Protein AF-A0A9D5C9S8-F1 (afdb_monomer)

Secondary structure (DSSP, 8-state):
---------TT-S---TTS---SSS-----SHHHHHHHHHHHHHHHHHH-TT--HHHHHHHHHHT-BSB-TTSSBPB-TTSSBPPHHHHTT-B--HHHHT--S------HHHHHHHHHHTT--HHHHHHHHHTTTT--EEEE--S--SSSS------TTEEEEEEE--S---EEEEE-TTS-EEEEE-S---TT-----TT---BS----S--STTTT-GGGGTT-EEEEE-TTS-HHHHHHHHHHTT--EEEEE--GGGTT-------SS-EEEE----SS-B-TTS-----SS-TTS-S--EEEE-

Structure (mmCIF, N/CA/C/O backbone):
data_AF-A0A9D5C9S8-F1
#
_entry.id   AF-A0A9D5C9S8-F1
#
loop_
_atom_site.group_PDB
_atom_site.id
_atom_site.type_symbol
_atom_site.label_atom_id
_atom_site.label_alt_id
_atom_site.label_comp_id
_atom_site.label_asym_id
_atom_site.label_entity_id
_atom_site.label_seq_id
_atom_site.pdbx_PDB_ins_code
_atom_site.Cartn_x
_atom_site.Cartn_y
_atom_site.Cartn_z
_atom_site.occupancy
_atom_site.B_iso_or_equiv
_atom_site.auth_seq_id
_atom_site.auth_comp_id
_atom_site.auth_asym_id
_atom_site.auth_atom_id
_atom_site.pdbx_PDB_model_num
ATOM 1 N N . MET A 1 1 ? -20.050 10.340 -0.463 1.00 21.44 1 MET A N 1
ATOM 2 C CA . MET A 1 1 ? -19.753 11.751 -0.783 1.00 21.44 1 MET A CA 1
ATOM 3 C C . MET A 1 1 ? -18.240 11.860 -0.868 1.00 21.44 1 MET A C 1
ATOM 5 O O . MET A 1 1 ? -17.584 11.787 0.160 1.00 21.44 1 MET A O 1
ATOM 9 N N . PHE A 1 2 ? -17.688 11.842 -2.081 1.00 22.91 2 PHE A N 1
ATOM 10 C CA . PHE A 1 2 ? -16.241 11.898 -2.304 1.00 22.91 2 PHE A CA 1
ATOM 11 C C . PHE A 1 2 ? -15.763 13.332 -2.041 1.00 22.91 2 PHE A C 1
ATOM 13 O O . PHE A 1 2 ? -16.299 14.268 -2.631 1.00 22.91 2 PHE A O 1
ATOM 20 N N . LEU A 1 3 ? -14.824 13.510 -1.109 1.00 23.08 3 LEU A N 1
ATOM 21 C CA . LEU A 1 3 ? -14.200 14.807 -0.842 1.00 23.08 3 LEU A CA 1
ATOM 22 C C . LEU A 1 3 ? -13.214 15.157 -1.974 1.00 23.08 3 LEU A C 1
ATOM 24 O O . LEU A 1 3 ? -12.536 14.259 -2.478 1.00 23.08 3 LEU A O 1
ATOM 28 N N . PRO A 1 4 ? -13.112 16.436 -2.376 1.00 22.41 4 PRO A N 1
ATOM 29 C CA . PRO A 1 4 ? -12.318 16.875 -3.513 1.00 22.41 4 PRO A CA 1
ATOM 30 C C . PRO A 1 4 ? -10.865 17.104 -3.080 1.00 22.41 4 PRO A C 1
ATOM 32 O O . PRO A 1 4 ? -10.412 18.235 -2.945 1.00 22.41 4 PRO A O 1
ATOM 35 N N . HIS A 1 5 ? -10.118 16.029 -2.859 1.00 26.16 5 HIS A N 1
ATOM 36 C CA . HIS A 1 5 ? -8.660 16.080 -2.920 1.00 26.16 5 HIS A CA 1
ATOM 37 C C . HIS A 1 5 ? -8.248 15.152 -4.057 1.00 26.16 5 HIS A C 1
ATOM 39 O O . HIS A 1 5 ? -8.433 13.940 -3.977 1.00 26.16 5 HIS A O 1
ATOM 45 N N . GLY A 1 6 ? -7.816 15.752 -5.170 1.00 25.47 6 GLY A N 1
ATOM 46 C CA . GLY A 1 6 ? -7.441 15.026 -6.379 1.00 25.47 6 GLY A CA 1
ATOM 47 C C . GLY A 1 6 ? -6.371 13.974 -6.069 1.00 25.47 6 GLY A C 1
ATOM 48 O O . GLY A 1 6 ? -5.440 14.280 -5.321 1.00 25.47 6 GLY A O 1
ATOM 49 N N . PRO A 1 7 ? -6.466 12.749 -6.611 1.00 31.39 7 PRO A N 1
ATOM 50 C CA . PRO A 1 7 ? -5.395 11.784 -6.458 1.00 31.39 7 PRO A CA 1
ATOM 51 C C . PRO A 1 7 ? -4.196 12.284 -7.267 1.00 31.39 7 PRO A C 1
ATOM 53 O O . PRO A 1 7 ?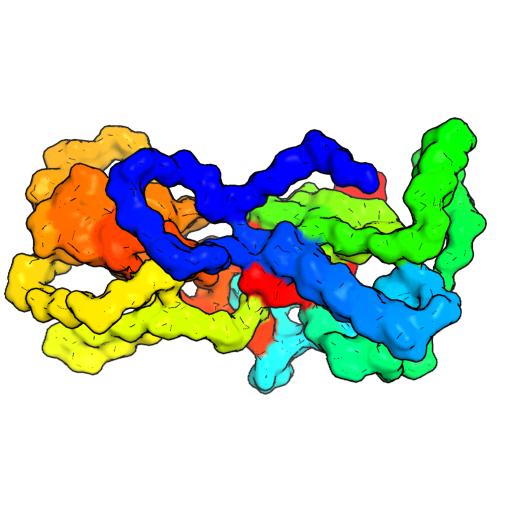 -4.276 12.435 -8.487 1.00 31.39 7 PRO A O 1
ATOM 56 N N . THR A 1 8 ? -3.077 12.548 -6.600 1.00 32.06 8 THR A N 1
ATOM 57 C CA . THR A 1 8 ? -1.774 12.663 -7.255 1.00 32.06 8 THR A CA 1
ATOM 58 C C . THR A 1 8 ? -1.355 11.263 -7.702 1.00 32.06 8 THR A C 1
ATOM 60 O O . THR A 1 8 ? -0.735 10.491 -6.970 1.00 32.06 8 THR A O 1
ATOM 63 N N . TRP A 1 9 ? -1.782 10.893 -8.907 1.00 36.53 9 TRP A N 1
ATOM 64 C CA . TRP A 1 9 ? -1.347 9.671 -9.572 1.00 36.53 9 TRP A CA 1
ATOM 65 C C . TRP A 1 9 ? 0.101 9.840 -10.042 1.00 36.53 9 TRP A C 1
ATOM 67 O O . TRP A 1 9 ? 0.393 10.775 -10.782 1.00 36.53 9 TRP A O 1
ATOM 77 N N . LEU A 1 10 ? 0.985 8.899 -9.699 1.00 37.62 10 LEU A N 1
ATOM 78 C CA . LEU A 1 10 ? 2.375 8.842 -10.190 1.00 37.62 10 LEU A CA 1
ATOM 79 C C . LEU A 1 10 ? 2.491 8.467 -11.689 1.00 37.62 10 LEU A C 1
ATOM 81 O O . LEU A 1 10 ? 3.571 8.149 -12.170 1.00 37.62 10 LEU A O 1
ATOM 85 N N . GLY A 1 11 ? 1.389 8.523 -12.445 1.00 35.00 11 GLY A N 1
ATOM 86 C CA . GLY A 1 11 ? 1.321 8.135 -13.859 1.00 35.00 11 GLY A CA 1
ATOM 87 C C . GLY A 1 11 ? 0.558 9.099 -14.770 1.00 35.00 11 GLY A C 1
ATOM 88 O O . GLY A 1 11 ? 0.326 8.762 -15.925 1.00 35.00 11 GLY A O 1
ATOM 89 N N . LEU A 1 12 ? 0.153 10.280 -14.289 1.00 33.97 12 LEU A N 1
ATOM 90 C CA . LEU A 1 12 ? -0.489 11.302 -15.128 1.00 33.97 12 LEU A CA 1
ATOM 91 C C . LEU A 1 12 ? 0.437 12.507 -15.324 1.00 33.97 12 LEU A C 1
ATOM 93 O O . LEU A 1 12 ? 0.131 13.626 -14.917 1.00 33.97 12 LEU A O 1
ATOM 97 N N . GLY A 1 13 ? 1.573 12.274 -15.984 1.00 35.38 13 GLY A N 1
ATOM 98 C CA . GLY A 1 13 ? 2.163 13.322 -16.814 1.00 35.38 13 GLY A CA 1
ATOM 99 C C . GLY A 1 13 ? 1.180 13.651 -17.943 1.00 35.38 13 GLY A C 1
ATOM 100 O O . GLY A 1 13 ? 0.450 12.773 -18.405 1.00 35.38 13 GLY A O 1
ATOM 101 N N . HIS A 1 14 ? 1.096 14.914 -18.361 1.00 34.22 14 HIS A N 1
ATOM 102 C CA . HIS A 1 14 ? 0.256 15.310 -19.490 1.00 34.22 14 HIS A CA 1
ATOM 103 C C . HIS A 1 14 ? 0.670 14.475 -20.711 1.00 34.22 14 HIS A C 1
ATOM 105 O O . HIS A 1 14 ? 1.793 14.605 -21.187 1.00 34.22 14 HIS A O 1
ATOM 111 N N . VAL A 1 15 ? -0.214 13.594 -21.181 1.00 40.31 15 VAL A N 1
ATOM 112 C CA . VAL A 1 15 ? -0.025 12.794 -22.397 1.00 40.31 15 VAL A CA 1
ATOM 113 C C . VAL A 1 15 ? -0.507 13.665 -23.567 1.00 40.31 15 VAL A C 1
ATOM 115 O O . VAL A 1 15 ? -1.717 13.838 -23.697 1.00 40.31 15 VAL A O 1
ATOM 118 N N . PRO A 1 16 ? 0.363 14.326 -24.358 1.00 40.09 16 PRO A N 1
ATOM 119 C CA . PRO A 1 16 ? -0.065 15.061 -25.548 1.00 40.09 16 PRO A CA 1
ATOM 120 C C . PRO A 1 16 ? -0.826 14.169 -26.537 1.00 40.09 16 PRO A C 1
ATOM 122 O O . PRO A 1 16 ? -0.582 12.973 -26.625 1.00 40.09 16 PRO A O 1
ATOM 125 N N . ASP A 1 17 ? -1.699 14.755 -27.353 1.00 39.12 17 ASP A N 1
ATOM 126 C CA . ASP A 1 17 ? -2.583 14.043 -28.299 1.00 39.12 17 ASP A CA 1
ATOM 127 C C . ASP A 1 17 ? -1.858 13.204 -29.384 1.00 39.12 17 ASP A C 1
ATOM 129 O O . ASP A 1 17 ? -2.492 12.572 -30.224 1.00 39.12 17 ASP A O 1
ATOM 133 N N . ALA A 1 18 ? -0.521 13.187 -29.382 1.00 39.12 18 ALA A N 1
ATOM 134 C CA . ALA A 1 18 ? 0.335 12.447 -30.309 1.00 39.12 18 ALA A CA 1
ATOM 135 C C . ALA A 1 18 ? 0.741 11.040 -29.819 1.00 39.12 18 ALA A C 1
ATOM 137 O O . ALA A 1 18 ? 1.518 10.362 -30.494 1.00 39.12 18 ALA A O 1
ATOM 138 N N . PHE A 1 19 ? 0.270 10.591 -28.652 1.00 48.94 19 PHE A N 1
ATOM 139 C CA . PHE A 1 19 ? 0.552 9.237 -28.172 1.00 48.94 19 PHE A CA 1
ATOM 140 C C . PHE A 1 19 ? -0.298 8.200 -28.926 1.00 48.94 19 PHE A C 1
ATOM 142 O O . PHE A 1 19 ? -1.515 8.371 -29.014 1.00 48.94 19 PHE A O 1
ATOM 149 N N . PRO A 1 20 ? 0.287 7.089 -29.417 1.00 47.94 20 PRO A N 1
ATOM 150 C CA . PRO A 1 20 ? -0.497 5.916 -29.769 1.00 47.94 20 PRO A CA 1
ATOM 151 C C . PRO A 1 20 ? -1.117 5.393 -28.473 1.00 47.94 20 PRO A C 1
ATOM 153 O O . PRO A 1 20 ? -0.450 4.749 -27.663 1.00 47.94 20 PRO A O 1
ATOM 156 N N . ILE A 1 21 ? -2.374 5.754 -28.232 1.00 48.22 21 ILE A N 1
ATOM 157 C CA . ILE A 1 21 ? -3.149 5.225 -27.118 1.00 48.22 21 ILE A CA 1
ATOM 158 C C . ILE A 1 21 ? -3.305 3.734 -27.394 1.00 48.22 21 ILE A C 1
ATOM 160 O O . ILE A 1 21 ? -3.847 3.342 -28.428 1.00 48.22 21 ILE A O 1
ATOM 164 N N . ASP A 1 22 ? -2.810 2.903 -26.484 1.00 49.25 22 ASP A N 1
ATOM 165 C CA . ASP A 1 22 ? -3.157 1.493 -26.477 1.00 49.25 22 ASP A CA 1
ATOM 166 C C . ASP A 1 22 ? -4.689 1.381 -26.423 1.00 49.25 22 ASP A C 1
ATOM 168 O O . ASP A 1 22 ? -5.320 1.783 -25.449 1.00 49.25 22 ASP A O 1
ATOM 172 N N . HIS A 1 23 ? -5.308 0.900 -27.504 1.00 49.84 23 HIS A N 1
ATOM 173 C CA . HIS A 1 23 ? -6.766 0.777 -27.611 1.00 49.84 23 HIS A CA 1
ATOM 174 C C . HIS A 1 23 ? -7.339 -0.333 -26.718 1.00 49.84 23 HIS A C 1
ATOM 176 O O . HIS A 1 23 ? -8.554 -0.548 -26.693 1.00 49.84 23 HIS A O 1
ATOM 182 N N . ARG A 1 24 ? -6.492 -1.052 -25.974 1.00 54.88 24 ARG A N 1
ATOM 183 C CA . ARG A 1 24 ? -6.931 -1.908 -24.875 1.00 54.88 24 ARG A CA 1
ATOM 184 C C . ARG A 1 24 ? -7.474 -0.978 -23.788 1.00 54.88 24 ARG A C 1
ATOM 186 O O . ARG A 1 24 ? -6.740 -0.163 -23.258 1.00 54.88 24 ARG A O 1
ATOM 193 N N . GLY A 1 25 ? -8.766 -1.062 -23.465 1.00 56.06 25 GLY A N 1
ATOM 194 C CA . GLY A 1 25 ? -9.455 -0.190 -22.494 1.00 56.06 25 GLY A CA 1
ATOM 195 C C . GLY A 1 25 ? -8.993 -0.308 -21.027 1.00 56.06 25 GLY A C 1
ATOM 196 O O . GLY A 1 25 ? -9.805 -0.133 -20.123 1.00 56.06 25 GLY A O 1
ATOM 197 N N . PHE A 1 26 ? -7.722 -0.632 -20.785 1.00 61.00 26 PHE A N 1
ATOM 198 C CA . PHE A 1 26 ? -7.077 -0.820 -19.491 1.00 61.00 26 PHE A CA 1
ATOM 199 C C . PHE A 1 26 ? -5.716 -0.113 -19.489 1.00 61.00 26 PHE A C 1
ATOM 201 O O . PHE A 1 26 ? -5.028 -0.081 -20.504 1.00 61.00 26 PHE A O 1
ATOM 208 N N . ASN A 1 27 ? -5.308 0.419 -18.336 1.00 63.19 27 ASN A N 1
ATOM 209 C CA . ASN A 1 27 ? -3.991 1.024 -18.143 1.00 63.19 27 ASN A CA 1
ATOM 210 C C . ASN A 1 27 ? -3.338 0.465 -16.873 1.00 63.19 27 ASN A C 1
ATOM 212 O O . ASN A 1 27 ? -4.035 0.039 -15.951 1.00 63.19 27 ASN A O 1
ATOM 216 N N . VAL A 1 28 ? -2.010 0.487 -16.827 1.00 69.62 28 VAL A N 1
ATOM 217 C CA . VAL A 1 28 ? -1.218 0.072 -15.664 1.00 69.62 28 VAL A CA 1
ATOM 218 C C . VAL A 1 28 ? -0.841 1.320 -14.891 1.00 69.62 28 VAL A C 1
ATOM 220 O O . VAL A 1 28 ? -0.251 2.249 -15.445 1.00 69.62 28 VAL A O 1
ATOM 223 N N . MET A 1 29 ? -1.227 1.360 -13.621 1.00 71.06 29 MET A N 1
ATOM 224 C CA . MET A 1 29 ? -1.011 2.503 -12.748 1.00 71.06 29 MET A CA 1
ATOM 225 C C . MET A 1 29 ? -0.534 2.021 -11.393 1.00 71.06 29 MET A C 1
ATOM 227 O O . MET A 1 29 ? -1.125 1.109 -10.830 1.00 71.06 29 MET A O 1
ATOM 231 N N . SER A 1 30 ? 0.469 2.716 -10.879 1.00 77.38 30 SER A N 1
ATOM 232 C CA . SER A 1 30 ? 1.081 2.463 -9.585 1.00 77.38 30 SER A CA 1
ATOM 233 C C . SER A 1 30 ? 0.712 3.550 -8.584 1.00 77.38 30 SER A C 1
ATOM 235 O O . SER A 1 30 ? 0.538 4.726 -8.941 1.00 77.38 30 SER A O 1
ATOM 237 N N . GLY A 1 31 ? 0.591 3.168 -7.317 1.00 85.56 31 GLY A N 1
ATOM 238 C CA . GLY A 1 31 ? 0.315 4.104 -6.232 1.00 85.56 31 GLY A CA 1
ATOM 239 C C . GLY A 1 31 ? -0.480 3.499 -5.083 1.00 85.56 31 GLY A C 1
ATOM 240 O O . GLY A 1 31 ? -1.262 2.570 -5.255 1.00 85.56 31 GLY A O 1
ATOM 241 N N . THR A 1 32 ? -0.410 4.134 -3.914 1.00 91.19 32 THR A N 1
ATOM 242 C CA . THR A 1 32 ? -1.251 3.763 -2.756 1.00 91.19 32 THR A CA 1
ATOM 243 C C . THR A 1 32 ? -2.756 3.872 -3.053 1.00 91.19 32 THR A C 1
ATOM 245 O O . THR A 1 32 ? -3.578 3.151 -2.480 1.00 91.19 32 THR A O 1
ATOM 248 N N . SER A 1 33 ? -3.134 4.725 -4.010 1.00 90.12 33 SER A N 1
ATOM 249 C CA . SER A 1 33 ? -4.492 4.808 -4.564 1.00 90.12 33 SER A CA 1
ATOM 250 C C . SER A 1 33 ? -4.923 3.552 -5.332 1.00 90.12 33 SER A C 1
ATOM 252 O O . SER A 1 33 ? -6.113 3.254 -5.329 1.00 90.12 33 SER A O 1
ATOM 254 N N . ALA A 1 34 ? -3.999 2.817 -5.965 1.00 89.88 34 ALA A N 1
ATOM 255 C CA . ALA A 1 34 ? -4.261 1.537 -6.637 1.00 89.88 34 ALA A CA 1
ATOM 256 C C . ALA A 1 34 ? -4.342 0.372 -5.631 1.00 89.88 34 ALA A C 1
ATOM 258 O O . ALA A 1 34 ? -5.163 -0.535 -5.786 1.00 89.88 34 ALA A O 1
ATOM 259 N N . SER A 1 35 ? -3.600 0.451 -4.523 1.00 94.00 35 SER A N 1
ATOM 260 C CA . SER A 1 35 ? -3.698 -0.511 -3.416 1.00 94.00 35 SER A CA 1
ATOM 261 C C . SER A 1 35 ? -4.992 -0.372 -2.611 1.00 94.00 35 SER A C 1
ATOM 263 O O . SER A 1 35 ? -5.592 -1.364 -2.202 1.00 94.00 35 SER A O 1
ATOM 265 N N . THR A 1 36 ? -5.488 0.852 -2.417 1.00 95.06 36 THR A N 1
ATOM 266 C CA . THR A 1 36 ? -6.712 1.137 -1.641 1.00 95.06 36 THR A CA 1
ATOM 267 C C . THR A 1 36 ? -7.947 0.313 -2.065 1.00 95.06 36 THR A C 1
ATOM 269 O O . THR A 1 36 ? -8.570 -0.299 -1.189 1.00 95.06 36 THR A O 1
ATOM 272 N N . PRO A 1 37 ? -8.334 0.230 -3.358 1.00 95.25 37 PRO A N 1
ATOM 273 C CA . PRO A 1 37 ? -9.490 -0.561 -3.778 1.00 95.25 37 PRO A CA 1
ATOM 274 C C . PRO A 1 37 ? -9.326 -2.070 -3.552 1.00 95.25 37 PRO A C 1
ATOM 276 O O . PRO A 1 37 ? -10.343 -2.735 -3.347 1.00 95.25 37 PRO A O 1
ATOM 279 N N . HIS A 1 38 ? -8.100 -2.613 -3.505 1.00 94.81 38 HIS A N 1
ATOM 280 C CA . HIS A 1 38 ? -7.885 -4.016 -3.128 1.00 94.81 38 HIS A CA 1
ATOM 281 C C . HIS A 1 38 ? -8.406 -4.282 -1.708 1.00 94.81 38 HIS A C 1
ATOM 283 O O . HIS A 1 38 ? -9.164 -5.229 -1.495 1.00 94.81 38 HIS A O 1
ATOM 289 N N . LEU A 1 39 ? -8.096 -3.402 -0.748 1.00 97.12 39 LEU A N 1
ATOM 290 C CA . LEU A 1 39 ? -8.611 -3.526 0.620 1.00 97.12 39 LEU A CA 1
ATOM 291 C C . LEU A 1 39 ? -10.105 -3.252 0.714 1.00 97.12 39 LEU A C 1
ATOM 293 O O . LEU A 1 39 ? -10.773 -3.893 1.518 1.00 97.12 39 LEU A O 1
ATOM 297 N N . SER A 1 40 ? -10.644 -2.333 -0.089 1.00 96.25 40 SER A N 1
ATOM 298 C CA . SER A 1 40 ? -12.096 -2.126 -0.150 1.00 96.25 40 SER A CA 1
ATOM 299 C C . SER A 1 40 ? -12.822 -3.396 -0.590 1.00 96.25 40 SER A C 1
ATOM 301 O O . SER A 1 40 ? -13.834 -3.759 0.006 1.00 96.25 40 SER A O 1
ATOM 303 N N . GLY A 1 41 ? -12.290 -4.093 -1.599 1.00 96.75 41 GLY A N 1
ATOM 304 C CA . GLY A 1 41 ? -12.825 -5.369 -2.070 1.00 96.75 41 GLY A CA 1
ATOM 305 C C . GLY A 1 41 ? -12.729 -6.465 -1.010 1.00 96.75 41 GLY A C 1
ATOM 306 O O . GLY A 1 41 ? -13.722 -7.130 -0.725 1.00 96.75 41 GLY A O 1
ATOM 307 N N . ILE A 1 42 ? -11.569 -6.607 -0.363 1.00 97.25 42 ILE A N 1
ATOM 308 C CA . ILE A 1 42 ? -11.372 -7.585 0.719 1.00 97.25 42 ILE A CA 1
ATOM 309 C C . ILE A 1 42 ? -12.317 -7.294 1.889 1.00 97.25 42 ILE A C 1
ATOM 311 O O . ILE A 1 42 ? -12.995 -8.199 2.364 1.00 97.25 42 ILE A O 1
ATOM 315 N N . ALA A 1 43 ? -12.432 -6.036 2.316 1.00 97.12 43 ALA A N 1
ATOM 316 C CA . ALA A 1 43 ? -13.342 -5.637 3.384 1.00 97.12 43 ALA A CA 1
ATOM 317 C C . ALA A 1 43 ? -14.810 -5.924 3.037 1.00 97.12 43 ALA A C 1
ATOM 319 O O . ALA A 1 43 ? -15.564 -6.368 3.902 1.00 97.12 43 ALA A O 1
ATOM 320 N N . ALA A 1 44 ? -15.215 -5.718 1.779 1.00 96.75 44 ALA A N 1
ATOM 321 C CA . ALA A 1 44 ? -16.557 -6.064 1.316 1.00 96.75 44 ALA A CA 1
ATOM 322 C C . ALA A 1 44 ? -16.816 -7.578 1.383 1.00 96.75 44 ALA A C 1
ATOM 324 O O . ALA A 1 44 ? -17.880 -7.989 1.843 1.00 96.75 44 ALA A O 1
ATOM 325 N N . LEU A 1 45 ? -15.837 -8.406 1.000 1.00 96.62 45 LEU A N 1
ATOM 326 C CA . LEU A 1 45 ? -15.935 -9.866 1.108 1.00 96.62 45 LEU A CA 1
ATOM 327 C C . LEU A 1 45 ? -15.994 -10.332 2.567 1.00 96.62 45 LEU A C 1
ATOM 329 O O . LEU A 1 45 ? -16.856 -11.135 2.916 1.00 96.62 45 LEU A O 1
ATOM 333 N N . VAL A 1 46 ? -15.142 -9.785 3.439 1.00 96.81 46 VAL A N 1
ATOM 334 C CA . VAL A 1 46 ? -15.195 -10.070 4.883 1.00 96.81 46 VAL A CA 1
ATOM 335 C C . VAL A 1 46 ? -16.563 -9.677 5.445 1.00 96.81 46 VAL A C 1
ATOM 337 O O . VAL A 1 46 ? -17.163 -10.462 6.170 1.00 96.81 46 VAL A O 1
ATOM 340 N N . LYS A 1 47 ? -17.113 -8.516 5.060 1.00 95.75 47 LYS A N 1
ATOM 341 C CA . LYS A 1 47 ? -18.454 -8.079 5.483 1.00 95.75 47 LYS A CA 1
ATOM 342 C C . LYS A 1 47 ? -19.568 -8.991 4.968 1.00 95.75 47 LYS A C 1
ATOM 344 O O . LYS A 1 47 ? -20.576 -9.155 5.647 1.00 95.75 47 LYS A O 1
ATOM 349 N N . GLN A 1 48 ? -19.413 -9.561 3.775 1.00 96.50 48 GLN A N 1
ATOM 350 C CA . GLN A 1 48 ? -20.368 -10.521 3.225 1.00 96.50 48 GLN A CA 1
ATOM 351 C C . GLN A 1 48 ? -20.378 -11.831 4.028 1.00 96.50 48 GLN A C 1
ATOM 353 O O . GLN A 1 48 ? -21.445 -12.409 4.219 1.00 96.50 48 GLN A O 1
ATOM 358 N N . ILE A 1 49 ? -19.211 -12.280 4.500 1.00 96.00 49 ILE A N 1
ATOM 359 C CA . ILE A 1 49 ? -19.065 -13.488 5.331 1.00 96.00 49 ILE A CA 1
ATOM 360 C C . ILE A 1 49 ? -19.503 -13.226 6.778 1.00 96.00 49 ILE A C 1
ATOM 362 O O . ILE A 1 49 ? -20.135 -14.088 7.382 1.00 96.00 49 ILE A O 1
ATOM 366 N N . HIS A 1 50 ? -19.233 -12.025 7.298 1.00 96.00 50 HIS A N 1
ATOM 367 C CA . HIS A 1 50 ? -19.569 -11.585 8.656 1.00 96.00 50 HIS A CA 1
ATOM 368 C C . HIS A 1 50 ? -20.480 -10.339 8.640 1.00 96.00 50 HIS A C 1
ATOM 370 O O . HIS A 1 50 ? -20.019 -9.208 8.855 1.00 96.00 50 HIS A O 1
ATOM 376 N N . PRO A 1 51 ? -21.793 -10.494 8.362 1.00 96.12 51 PRO A N 1
ATOM 377 C CA . PRO A 1 51 ? -22.714 -9.367 8.174 1.00 96.12 51 PRO A CA 1
ATOM 378 C C . PRO A 1 51 ? -22.949 -8.515 9.423 1.00 96.12 51 PRO A C 1
ATOM 380 O O . PRO A 1 51 ? -23.400 -7.373 9.314 1.00 96.12 51 PRO A O 1
ATOM 383 N N . ASP A 1 52 ? -22.638 -9.033 10.602 1.00 94.75 52 ASP A N 1
ATOM 384 C CA . ASP A 1 52 ? -22.781 -8.388 11.907 1.00 94.75 52 ASP A CA 1
ATOM 385 C C . ASP A 1 52 ? -21.529 -7.607 12.334 1.00 94.75 52 ASP A C 1
ATOM 387 O O . ASP A 1 52 ? -21.634 -6.678 13.132 1.00 94.75 52 ASP A O 1
ATOM 391 N N . TRP A 1 53 ? -20.364 -7.892 11.745 1.00 94.94 53 TRP A N 1
ATOM 392 C CA . TRP A 1 53 ? -19.111 -7.247 12.140 1.00 94.94 53 TRP A CA 1
ATOM 393 C C . TRP A 1 53 ? -19.090 -5.742 11.888 1.00 94.94 53 TRP A C 1
ATOM 395 O O . TRP A 1 53 ? -19.493 -5.246 10.829 1.00 94.94 53 TRP A O 1
ATOM 405 N N . SER A 1 54 ? -18.555 -4.999 12.851 1.00 93.81 54 SER A N 1
ATOM 406 C CA . SER A 1 54 ? -18.323 -3.569 12.692 1.00 93.81 54 SER A CA 1
ATOM 407 C C . SER A 1 54 ? -17.202 -3.297 11.663 1.00 93.81 54 SER A C 1
ATOM 409 O O . SER A 1 54 ? -16.373 -4.170 11.377 1.00 93.81 54 SER A O 1
ATOM 411 N N . PRO A 1 55 ? -17.096 -2.066 11.130 1.00 93.88 55 PRO A N 1
ATOM 412 C CA . PRO A 1 55 ? -15.927 -1.658 10.353 1.00 93.88 55 PRO A CA 1
ATOM 413 C C . PRO A 1 55 ? -14.592 -1.830 11.093 1.00 93.88 55 PRO A C 1
ATOM 415 O O . PRO A 1 55 ? -13.583 -2.123 10.453 1.00 93.88 55 PRO A O 1
ATOM 418 N N . ALA A 1 56 ? -14.578 -1.656 12.420 1.00 93.62 56 ALA A N 1
ATOM 419 C CA . ALA A 1 56 ? -13.383 -1.829 13.240 1.00 93.62 56 ALA A CA 1
ATOM 420 C C . ALA A 1 56 ? -13.001 -3.311 13.359 1.00 93.62 56 ALA A C 1
ATOM 422 O O . ALA A 1 56 ? -11.831 -3.639 13.173 1.00 93.62 56 ALA A O 1
ATOM 423 N N . ALA A 1 57 ? -13.975 -4.210 13.535 1.00 96.06 57 ALA A N 1
ATOM 424 C CA . ALA A 1 57 ? -13.747 -5.654 13.511 1.00 96.06 57 ALA A CA 1
ATOM 425 C C . ALA A 1 57 ? -13.178 -6.122 12.157 1.00 96.06 57 ALA A C 1
ATOM 427 O O . ALA A 1 57 ? -12.196 -6.861 12.121 1.00 96.06 57 ALA A O 1
ATOM 428 N N . ILE A 1 58 ? -13.718 -5.620 11.039 1.00 97.25 58 ILE A N 1
ATOM 429 C CA . ILE A 1 58 ? -13.198 -5.917 9.691 1.00 97.25 58 ILE A CA 1
ATOM 430 C C . ILE A 1 58 ? -11.771 -5.390 9.523 1.00 97.25 58 ILE A C 1
ATOM 432 O O . ILE A 1 58 ? -10.893 -6.115 9.059 1.00 97.25 58 ILE A O 1
ATOM 436 N N . LYS A 1 59 ? -11.519 -4.137 9.925 1.00 96.31 59 LYS A N 1
ATOM 437 C CA . LYS A 1 59 ? -10.172 -3.550 9.915 1.00 96.31 59 LYS A CA 1
ATOM 438 C C . LYS A 1 59 ? -9.203 -4.403 10.740 1.00 96.31 59 LYS A C 1
ATOM 440 O O . LYS A 1 59 ? -8.119 -4.718 10.254 1.00 96.31 59 LYS A O 1
ATOM 445 N N . SER A 1 60 ? -9.606 -4.811 11.943 1.00 97.44 60 SER A N 1
ATOM 446 C CA . SER A 1 60 ? -8.812 -5.679 12.811 1.00 97.44 60 SER A CA 1
ATOM 447 C C . SER A 1 60 ? -8.486 -6.997 12.123 1.00 97.44 60 SER A C 1
ATOM 449 O O . SER A 1 60 ? -7.320 -7.367 12.109 1.00 97.44 60 SER A O 1
ATOM 451 N N . ALA A 1 61 ? -9.473 -7.680 11.540 1.00 98.19 61 ALA A N 1
ATOM 452 C CA . ALA A 1 61 ? -9.273 -8.970 10.887 1.00 98.19 61 ALA A CA 1
ATOM 453 C C . ALA A 1 61 ? -8.237 -8.897 9.757 1.00 98.19 61 ALA A C 1
ATOM 455 O O . ALA A 1 61 ? -7.357 -9.749 9.671 1.00 98.19 61 ALA A O 1
ATOM 456 N N . ILE A 1 62 ? -8.296 -7.853 8.924 1.00 98.25 62 ILE A N 1
ATOM 457 C CA . ILE A 1 62 ? -7.330 -7.633 7.835 1.00 98.25 62 ILE A CA 1
ATOM 458 C C . ILE A 1 62 ? -5.920 -7.403 8.405 1.00 98.25 62 ILE A C 1
ATOM 460 O O . ILE A 1 62 ? -4.952 -7.968 7.900 1.00 98.25 62 ILE A O 1
ATOM 464 N N . MET A 1 63 ? -5.790 -6.592 9.458 1.00 98.06 63 MET A N 1
ATOM 465 C CA . MET A 1 63 ? -4.490 -6.258 10.050 1.00 98.06 63 MET A CA 1
ATOM 466 C C . MET A 1 63 ? -3.858 -7.444 10.787 1.00 98.06 63 MET A C 1
ATOM 468 O O . MET A 1 63 ? -2.703 -7.778 10.530 1.00 98.06 63 MET A O 1
ATOM 472 N N . THR A 1 64 ? -4.592 -8.108 11.681 1.00 97.50 64 THR A N 1
ATOM 473 C CA . THR A 1 64 ? -4.047 -9.163 12.557 1.00 97.50 64 THR A CA 1
ATOM 474 C C . THR A 1 64 ? -3.705 -10.454 11.819 1.00 97.50 64 THR A C 1
ATOM 476 O O . THR A 1 64 ? -2.976 -11.285 12.353 1.00 97.50 64 THR A O 1
ATOM 479 N N . THR A 1 65 ? -4.200 -10.620 10.593 1.00 97.81 65 THR A N 1
ATOM 480 C CA . THR A 1 65 ? -3.945 -11.801 9.754 1.00 97.81 65 THR A CA 1
ATOM 481 C C . THR A 1 65 ? -2.948 -11.557 8.625 1.00 97.81 65 THR A C 1
ATOM 483 O O . THR A 1 65 ? -2.648 -12.476 7.857 1.00 97.81 65 THR A O 1
ATOM 486 N N . SER A 1 66 ? -2.430 -10.331 8.525 1.00 97.06 66 SER A N 1
ATOM 487 C CA . SER A 1 66 ? -1.421 -9.944 7.541 1.00 97.06 66 SER A CA 1
ATOM 488 C C . SER A 1 66 ? -0.101 -10.708 7.714 1.00 97.06 66 SER A C 1
ATOM 490 O O . SER A 1 66 ? 0.144 -11.386 8.715 1.00 97.06 66 SER A O 1
ATOM 492 N N . MET A 1 67 ? 0.745 -10.643 6.688 1.00 95.62 67 MET A N 1
ATOM 493 C CA . MET A 1 67 ? 2.033 -11.331 6.629 1.00 95.62 67 MET A CA 1
ATOM 494 C C . MET A 1 67 ? 3.171 -10.319 6.563 1.00 95.62 67 MET A C 1
ATOM 496 O O . MET A 1 67 ? 3.108 -9.351 5.814 1.00 95.62 67 MET A O 1
ATOM 500 N N . ILE A 1 68 ? 4.239 -10.571 7.314 1.00 96.12 68 ILE A N 1
ATOM 501 C CA . ILE A 1 68 ? 5.459 -9.744 7.317 1.00 96.12 68 ILE A CA 1
ATOM 502 C C . ILE A 1 68 ? 6.569 -10.322 6.431 1.00 96.12 68 ILE A C 1
ATOM 504 O O . ILE A 1 68 ? 7.701 -9.841 6.457 1.00 96.12 68 ILE A O 1
ATOM 508 N N . THR A 1 69 ? 6.253 -11.380 5.685 1.00 95.00 69 THR A N 1
ATOM 509 C CA . THR A 1 69 ? 7.184 -12.084 4.809 1.00 95.00 69 THR A CA 1
ATOM 510 C C . THR A 1 69 ? 6.739 -12.027 3.356 1.00 95.00 69 THR A C 1
ATOM 512 O O . THR A 1 69 ? 5.541 -11.948 3.071 1.00 95.00 69 THR A O 1
ATOM 515 N N . ASP A 1 70 ? 7.711 -12.097 2.457 1.00 91.31 70 ASP A N 1
ATOM 516 C CA . ASP A 1 70 ? 7.518 -12.247 1.026 1.00 91.31 70 ASP A CA 1
ATOM 517 C C . ASP A 1 70 ? 7.060 -13.675 0.653 1.00 91.31 70 ASP A C 1
ATOM 519 O O . ASP A 1 70 ? 6.851 -14.539 1.516 1.00 91.31 70 ASP A O 1
ATOM 523 N N . HIS A 1 71 ? 6.896 -13.934 -0.647 1.00 87.44 71 HIS A N 1
ATOM 524 C CA . HIS A 1 71 ? 6.519 -15.253 -1.166 1.00 87.44 71 HIS A CA 1
ATOM 525 C C . HIS A 1 71 ? 7.547 -16.376 -0.908 1.00 87.44 71 HIS A C 1
ATOM 527 O O . HIS A 1 71 ? 7.171 -17.548 -0.902 1.00 87.44 71 HIS A O 1
ATOM 533 N N . ASP A 1 72 ? 8.810 -16.028 -0.649 1.00 89.06 72 ASP A N 1
ATOM 534 C CA . ASP A 1 72 ? 9.903 -16.952 -0.332 1.00 89.06 72 ASP A CA 1
ATOM 535 C C . ASP A 1 72 ? 10.004 -17.215 1.185 1.00 89.06 72 ASP A C 1
ATOM 537 O O . ASP A 1 72 ? 10.854 -17.988 1.637 1.00 89.06 72 ASP A O 1
ATOM 541 N N . GLY A 1 73 ? 9.163 -16.563 1.995 1.00 91.31 73 GLY A N 1
ATOM 542 C CA . GLY A 1 73 ? 9.211 -16.623 3.455 1.00 91.31 73 GLY A CA 1
ATOM 543 C C . GLY A 1 73 ? 10.306 -15.754 4.084 1.00 91.31 73 GLY A C 1
ATOM 544 O O . GLY A 1 73 ? 10.570 -15.887 5.282 1.00 91.31 73 GLY A O 1
ATOM 545 N N . LYS A 1 74 ? 10.947 -14.866 3.318 1.00 93.19 74 LYS A N 1
ATOM 546 C CA . LYS A 1 74 ? 11.914 -13.878 3.824 1.00 93.19 74 LYS A CA 1
ATOM 547 C C . LYS A 1 74 ? 11.172 -12.626 4.297 1.00 93.19 74 LYS A C 1
ATOM 549 O O . LYS A 1 74 ? 10.026 -12.432 3.917 1.00 93.19 74 LYS A O 1
ATOM 554 N N . PRO A 1 75 ? 11.771 -11.760 5.129 1.00 95.31 75 PRO A N 1
ATOM 555 C CA . PRO A 1 75 ? 11.137 -10.498 5.509 1.00 95.31 75 PRO A CA 1
ATOM 556 C C . PRO A 1 75 ? 10.779 -9.645 4.285 1.00 95.31 75 PRO A C 1
ATOM 558 O O . PRO A 1 75 ? 11.561 -9.583 3.342 1.00 95.31 75 PRO A O 1
ATOM 561 N N . ILE A 1 76 ? 9.637 -8.954 4.326 1.00 95.31 76 ILE A N 1
ATOM 562 C CA . ILE A 1 76 ? 9.304 -7.927 3.327 1.00 95.31 76 ILE A CA 1
ATOM 563 C C . ILE A 1 76 ? 10.388 -6.852 3.370 1.00 95.31 76 ILE A C 1
ATOM 565 O O . ILE A 1 76 ? 10.669 -6.306 4.438 1.00 95.31 76 ILE A O 1
ATOM 569 N N . MET A 1 77 ? 10.988 -6.552 2.222 1.00 93.19 77 MET A N 1
ATOM 570 C CA . MET A 1 77 ? 12.102 -5.607 2.122 1.00 93.19 77 MET A CA 1
ATOM 571 C C . MET A 1 77 ? 11.636 -4.203 1.723 1.00 93.19 77 MET A C 1
ATOM 573 O O . MET A 1 77 ? 10.585 -4.035 1.102 1.00 93.19 77 MET A O 1
ATOM 577 N N . ASP A 1 78 ? 12.432 -3.200 2.081 1.00 90.62 78 ASP A N 1
ATOM 578 C CA . ASP A 1 78 ? 12.354 -1.830 1.584 1.00 90.62 78 ASP A CA 1
ATOM 579 C C . ASP A 1 78 ? 13.238 -1.625 0.338 1.00 90.62 78 ASP A C 1
ATOM 581 O O . ASP A 1 78 ? 13.890 -2.544 -0.171 1.00 90.62 78 ASP A O 1
ATOM 585 N N . GLU A 1 79 ? 13.249 -0.404 -0.187 1.00 85.62 79 GLU A N 1
ATOM 586 C CA . GLU A 1 79 ? 14.020 -0.016 -1.365 1.00 85.62 79 GLU A CA 1
ATOM 587 C C . GLU A 1 79 ? 15.541 -0.083 -1.159 1.00 85.62 79 GLU A C 1
ATOM 589 O O . GLU A 1 79 ? 16.273 -0.198 -2.140 1.00 85.62 79 GLU A O 1
ATOM 594 N N . GLN A 1 80 ? 16.023 -0.046 0.090 1.00 86.75 80 GLN A N 1
ATOM 595 C CA . GLN A 1 80 ? 17.440 -0.197 0.436 1.00 86.75 80 GLN A CA 1
ATOM 596 C C . GLN A 1 80 ? 17.825 -1.640 0.790 1.00 86.75 80 GLN A C 1
ATOM 598 O O . GLN A 1 80 ? 18.943 -1.872 1.252 1.00 86.75 80 GLN A O 1
ATOM 603 N N . LEU A 1 81 ? 16.948 -2.617 0.531 1.00 86.38 81 LEU A N 1
ATOM 604 C CA . LEU A 1 81 ? 17.165 -4.037 0.833 1.00 86.38 81 LEU A CA 1
ATOM 605 C C . LEU A 1 81 ? 17.231 -4.339 2.340 1.00 86.38 81 LEU A C 1
ATOM 607 O O . LEU A 1 81 ? 17.800 -5.358 2.746 1.00 86.38 81 LEU A O 1
ATOM 611 N N . HIS A 1 82 ? 16.661 -3.474 3.177 1.00 91.31 82 HIS A N 1
ATOM 612 C CA . HIS A 1 82 ? 16.484 -3.744 4.598 1.00 91.31 82 HIS A CA 1
ATOM 613 C C . HIS A 1 82 ? 15.068 -4.263 4.868 1.00 91.31 82 HIS A C 1
ATOM 615 O O . HIS A 1 82 ? 14.143 -3.942 4.126 1.00 91.31 82 HIS A O 1
ATOM 621 N N . PRO A 1 83 ? 14.848 -5.032 5.948 1.00 94.81 83 PRO A N 1
ATOM 622 C CA . PRO A 1 83 ? 13.499 -5.392 6.364 1.00 94.81 83 PRO A CA 1
ATOM 623 C C . PRO A 1 83 ? 12.632 -4.146 6.594 1.00 94.81 83 PRO A C 1
ATOM 625 O O . PRO A 1 83 ? 12.970 -3.285 7.414 1.00 94.81 83 PRO A O 1
ATOM 628 N N . ALA A 1 84 ? 11.500 -4.072 5.896 1.00 95.19 84 ALA A N 1
ATOM 629 C CA . ALA A 1 84 ? 10.551 -2.980 6.014 1.00 95.19 84 ALA A CA 1
ATOM 630 C C . ALA A 1 84 ? 10.006 -2.914 7.446 1.00 95.19 84 ALA A C 1
ATOM 632 O O . ALA A 1 84 ? 9.594 -3.914 8.037 1.00 95.19 84 ALA A O 1
ATOM 633 N N . ASN A 1 85 ? 10.003 -1.717 8.027 1.00 95.44 85 ASN A N 1
ATOM 634 C CA . ASN A 1 85 ? 9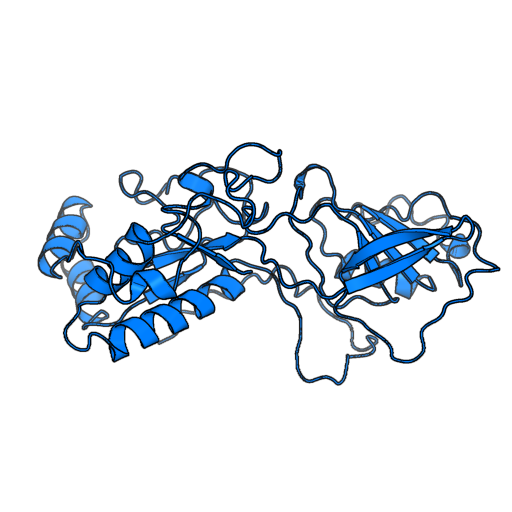.518 -1.516 9.388 1.00 95.44 85 ASN A CA 1
ATOM 635 C C . ASN A 1 85 ? 8.007 -1.217 9.422 1.00 95.44 85 ASN A C 1
ATOM 637 O O . ASN A 1 85 ? 7.358 -0.973 8.402 1.00 95.44 85 ASN A O 1
ATOM 641 N N . SER A 1 86 ? 7.430 -1.175 10.624 1.00 96.25 86 SER A N 1
ATOM 642 C CA . SER A 1 86 ? 5.994 -0.932 10.811 1.00 96.25 86 SER A CA 1
ATOM 643 C C . SER A 1 86 ? 5.516 0.443 10.321 1.00 96.25 86 SER A C 1
ATOM 645 O O . SER A 1 86 ? 4.338 0.597 10.018 1.00 96.25 86 SER A O 1
ATOM 647 N N . PHE A 1 87 ? 6.399 1.440 10.185 1.00 97.00 87 PHE A N 1
ATOM 648 C CA . PHE A 1 87 ? 6.049 2.737 9.590 1.00 97.00 87 PHE A CA 1
ATOM 649 C C . PHE A 1 87 ? 6.010 2.710 8.055 1.00 97.00 87 PHE A C 1
ATOM 651 O O . PHE A 1 87 ? 5.588 3.695 7.453 1.00 97.00 87 PHE A O 1
ATOM 658 N N . MET A 1 88 ? 6.421 1.608 7.423 1.00 96.19 88 MET A N 1
ATOM 659 C CA . MET A 1 88 ? 6.321 1.386 5.977 1.00 96.19 88 MET A CA 1
ATOM 660 C C . MET A 1 88 ? 5.145 0.472 5.624 1.00 96.19 88 MET A C 1
ATOM 662 O O . MET A 1 88 ? 4.384 0.784 4.714 1.00 96.19 88 MET A O 1
ATOM 666 N N . MET A 1 89 ? 4.979 -0.638 6.353 1.00 96.31 89 MET A N 1
ATOM 667 C CA . MET A 1 89 ? 4.012 -1.693 6.003 1.00 96.31 89 MET A CA 1
ATOM 668 C C . MET A 1 89 ? 2.862 -1.873 7.003 1.00 96.31 89 MET A C 1
ATOM 670 O O . MET A 1 89 ? 1.974 -2.696 6.780 1.00 96.31 89 MET A O 1
ATOM 674 N N . GLY A 1 90 ? 2.856 -1.122 8.108 1.00 97.31 90 GLY A N 1
ATOM 675 C CA . GLY A 1 90 ? 1.880 -1.308 9.177 1.00 97.31 90 GLY A CA 1
ATOM 676 C C . GLY A 1 90 ? 1.978 -2.707 9.777 1.00 97.31 90 GLY A C 1
ATOM 677 O O . GLY A 1 90 ? 3.052 -3.124 10.214 1.00 97.31 90 GLY A O 1
ATOM 678 N N . ALA A 1 91 ? 0.859 -3.431 9.781 1.00 97.69 91 ALA A N 1
ATOM 679 C CA . ALA A 1 91 ? 0.805 -4.816 10.239 1.00 97.69 91 ALA A CA 1
ATOM 680 C C . ALA A 1 91 ? 1.527 -5.804 9.296 1.00 97.69 91 ALA A C 1
ATOM 682 O O . ALA A 1 91 ? 1.960 -6.862 9.746 1.00 97.69 91 ALA A O 1
ATOM 683 N N . GLY A 1 92 ? 1.700 -5.446 8.019 1.00 97.44 92 GLY A N 1
ATOM 684 C CA . GLY A 1 92 ? 2.274 -6.306 6.984 1.00 97.44 92 GLY A CA 1
ATOM 685 C C . GLY A 1 92 ? 1.429 -6.317 5.713 1.00 97.44 92 GLY A C 1
ATOM 686 O O . GLY A 1 92 ? 0.461 -5.565 5.579 1.00 97.44 92 GLY A O 1
ATOM 687 N N . HIS A 1 93 ? 1.788 -7.184 4.769 1.00 96.94 93 HIS A N 1
ATOM 688 C CA . HIS A 1 93 ? 1.034 -7.393 3.541 1.00 96.94 93 HIS A CA 1
ATOM 689 C C . HIS A 1 93 ? -0.265 -8.153 3.803 1.00 96.94 93 HIS A C 1
ATOM 691 O O . HIS A 1 93 ? -0.282 -9.184 4.479 1.00 96.94 93 HIS A O 1
ATOM 697 N N . VAL A 1 94 ? -1.366 -7.659 3.243 1.00 96.88 94 VAL A N 1
ATOM 698 C CA . VAL A 1 94 ? -2.692 -8.259 3.403 1.00 96.88 94 VAL A CA 1
ATOM 699 C C . VAL A 1 94 ? -2.715 -9.745 3.013 1.00 96.88 94 VAL A C 1
ATOM 701 O O . VAL A 1 94 ? -2.128 -10.146 2.005 1.00 96.88 94 VAL A O 1
ATOM 704 N N . ASN A 1 95 ? -3.436 -10.550 3.801 1.00 95.88 95 ASN A N 1
ATOM 705 C CA . ASN A 1 95 ? -3.752 -11.950 3.515 1.00 95.88 95 ASN A CA 1
ATOM 706 C C . ASN A 1 95 ? -5.282 -12.141 3.498 1.00 95.88 95 ASN A C 1
ATOM 708 O O . ASN A 1 95 ? -5.890 -12.331 4.554 1.00 95.88 95 ASN A O 1
ATOM 712 N N . PRO A 1 96 ? -5.922 -12.092 2.316 1.00 93.81 96 PRO A N 1
ATOM 713 C CA . PRO A 1 96 ? -7.378 -12.172 2.213 1.00 93.81 96 PRO A CA 1
ATOM 714 C C . PRO A 1 96 ? -7.952 -13.465 2.800 1.00 93.81 96 PRO A C 1
ATOM 716 O O . PRO A 1 96 ? -8.937 -13.424 3.530 1.00 93.81 96 PRO A O 1
ATOM 719 N N . SER A 1 97 ? -7.312 -14.604 2.522 1.00 94.38 97 SER A N 1
ATOM 720 C CA . SER A 1 97 ? -7.806 -15.920 2.935 1.00 94.38 97 SER A CA 1
ATOM 721 C C . SER A 1 97 ? -7.842 -16.080 4.452 1.00 94.38 97 SER A C 1
ATOM 723 O O . SER A 1 97 ? -8.774 -16.684 4.975 1.00 94.38 97 SER A O 1
ATOM 725 N N . LYS A 1 98 ? -6.850 -15.532 5.167 1.00 96.12 98 LYS A N 1
ATOM 726 C CA . LYS A 1 98 ? -6.833 -15.559 6.635 1.00 96.12 98 LYS A CA 1
ATOM 727 C C . LYS A 1 98 ? -7.766 -14.520 7.257 1.00 96.12 98 LYS A C 1
ATOM 729 O O . LYS A 1 98 ? -8.328 -14.785 8.312 1.00 96.12 98 LYS A O 1
ATOM 734 N N . ALA A 1 99 ? -7.987 -13.380 6.601 1.00 96.75 99 ALA A N 1
ATOM 735 C CA . ALA A 1 99 ? -8.879 -12.335 7.108 1.00 96.75 99 ALA A CA 1
ATOM 736 C C . ALA A 1 99 ? -10.349 -12.786 7.231 1.00 96.75 99 ALA A C 1
ATOM 738 O O . ALA A 1 99 ? -11.118 -12.159 7.958 1.00 96.75 99 ALA A O 1
ATOM 739 N N . PHE A 1 100 ? -10.745 -13.863 6.543 1.00 93.50 100 PHE A N 1
ATOM 740 C CA . PHE A 1 100 ? -12.084 -14.444 6.659 1.00 93.50 100 PHE A CA 1
ATOM 741 C C . PHE A 1 100 ? -12.324 -15.177 7.980 1.00 93.50 100 PHE A C 1
ATOM 743 O O . PHE A 1 100 ? -13.469 -15.252 8.409 1.00 93.50 100 PHE A O 1
ATOM 750 N N . ASP A 1 101 ? -11.283 -15.698 8.629 1.00 95.50 101 ASP A N 1
ATOM 751 C CA . ASP A 1 101 ? -11.386 -16.341 9.942 1.00 95.50 101 ASP A CA 1
ATOM 752 C C . ASP A 1 101 ? -10.142 -16.014 10.788 1.00 95.50 101 ASP A C 1
ATOM 754 O O . ASP A 1 101 ? -9.199 -16.804 10.880 1.00 95.50 101 ASP A O 1
ATOM 758 N N . PRO A 1 102 ? -10.094 -14.805 11.376 1.00 96.31 102 PRO A N 1
ATOM 759 C CA . PRO A 1 102 ? -8.942 -14.322 12.129 1.00 96.31 102 PRO A CA 1
ATOM 760 C C . PRO A 1 102 ? -8.837 -14.948 13.530 1.00 96.31 102 PRO A C 1
ATOM 762 O O . PRO A 1 102 ? -7.869 -14.679 14.243 1.00 96.31 102 PRO A O 1
ATOM 765 N N . GLY A 1 103 ? -9.841 -15.720 13.968 1.00 96.69 103 GLY A N 1
ATOM 766 C CA . GLY A 1 103 ? -9.997 -16.214 15.339 1.00 96.69 103 GLY A CA 1
ATOM 767 C C . GLY A 1 103 ? -10.378 -15.125 16.351 1.00 96.69 103 GLY A C 1
ATOM 768 O O . GLY A 1 103 ? -11.385 -15.253 17.043 1.00 96.69 103 GLY A O 1
ATOM 769 N N . LEU A 1 104 ? -9.603 -14.037 16.427 1.00 95.88 104 LEU A N 1
ATOM 770 C CA . LEU A 1 104 ? -9.854 -12.888 17.302 1.00 95.88 104 LEU A CA 1
ATOM 771 C C . LEU A 1 104 ? -9.893 -11.585 16.496 1.00 95.88 104 LEU A C 1
ATOM 773 O O . LEU A 1 104 ? -9.011 -11.313 15.680 1.00 95.88 104 LEU A O 1
ATOM 777 N N . VAL A 1 105 ? -10.883 -10.745 16.797 1.00 96.50 105 VAL A N 1
ATOM 778 C CA . VAL A 1 105 ? -10.971 -9.365 16.309 1.00 96.50 105 VAL A CA 1
ATOM 779 C C . VAL A 1 105 ? -10.994 -8.391 17.482 1.00 96.50 105 VAL A C 1
ATOM 781 O O . VAL A 1 105 ? -11.651 -8.630 18.494 1.00 96.50 105 VAL A O 1
ATOM 784 N N . PHE A 1 106 ? -10.275 -7.283 17.336 1.00 93.88 106 PHE A N 1
ATOM 785 C CA . PHE A 1 106 ? -10.307 -6.154 18.256 1.00 93.88 106 PHE A CA 1
ATOM 786 C C . PHE A 1 106 ? -11.348 -5.159 17.751 1.00 93.88 106 PHE A C 1
ATOM 788 O O . PHE A 1 106 ? -11.065 -4.326 16.887 1.00 93.88 106 PHE A O 1
ATOM 795 N N . ASP A 1 107 ? -12.575 -5.300 18.244 1.00 92.44 107 ASP A N 1
ATOM 796 C CA . ASP A 1 107 ? -13.661 -4.383 17.911 1.00 92.44 107 ASP A CA 1
ATOM 797 C C . ASP A 1 107 ? -13.581 -3.095 18.750 1.00 92.44 107 ASP A C 1
ATOM 799 O O . ASP A 1 107 ? -13.018 -3.090 19.845 1.00 92.44 107 ASP A O 1
ATOM 803 N N . VAL A 1 108 ? -14.127 -2.002 18.217 1.00 86.31 108 VAL A N 1
ATOM 804 C CA . VAL A 1 108 ? -14.153 -0.679 18.851 1.00 86.31 108 VAL A CA 1
ATOM 805 C C . VAL A 1 108 ? -15.516 -0.038 18.615 1.00 86.31 108 VAL A C 1
ATOM 807 O O . VAL A 1 108 ? -15.979 0.090 17.476 1.00 86.31 108 VAL A O 1
ATOM 810 N N . ASP A 1 109 ? -16.149 0.419 19.693 1.00 82.69 109 ASP A N 1
ATOM 811 C CA . ASP A 1 109 ? -17.437 1.107 19.641 1.00 82.69 109 ASP A CA 1
ATOM 812 C C . ASP A 1 109 ? -17.247 2.586 19.227 1.00 82.69 109 ASP A C 1
ATOM 814 O O . ASP A 1 109 ? -16.272 3.253 19.579 1.00 82.69 109 ASP A O 1
ATOM 818 N N . HIS A 1 110 ? -18.213 3.156 18.499 1.00 77.69 110 HIS A N 1
ATOM 819 C CA . HIS A 1 110 ? -18.247 4.584 18.160 1.00 77.69 110 HIS A CA 1
ATOM 820 C C . HIS A 1 110 ? -18.027 5.526 19.360 1.00 77.69 110 HIS A C 1
ATOM 822 O O . HIS A 1 110 ? -17.445 6.602 19.189 1.00 77.69 110 HIS A O 1
ATOM 828 N N . LYS A 1 111 ? -18.447 5.136 20.569 1.00 82.38 111 LYS A N 1
ATOM 829 C CA . LYS A 1 111 ? -18.214 5.903 21.806 1.00 82.38 111 LYS A CA 1
ATOM 830 C C . LYS A 1 111 ? -16.732 6.038 22.154 1.00 82.38 111 LYS A C 1
ATOM 832 O O . LYS A 1 111 ? -16.330 7.066 22.694 1.00 82.38 111 LYS A O 1
ATOM 837 N N . GLU A 1 112 ? -15.910 5.052 21.813 1.00 84.62 112 GLU A N 1
ATOM 838 C CA . GLU A 1 112 ? -14.465 5.095 22.051 1.00 84.62 112 GLU A CA 1
ATOM 839 C C . GLU A 1 112 ? -13.775 6.056 21.075 1.00 84.62 112 GLU A C 1
ATOM 841 O O . GLU A 1 112 ? -12.900 6.825 21.477 1.00 84.62 112 GLU A O 1
ATOM 846 N N . TYR A 1 113 ? -14.235 6.129 19.819 1.00 82.31 113 TYR A N 1
ATOM 847 C CA . TYR A 1 113 ? -13.779 7.168 18.887 1.00 82.31 113 TYR A CA 1
ATOM 848 C C . TYR A 1 113 ? -14.174 8.578 19.344 1.00 82.31 113 TYR A C 1
ATOM 850 O O . TYR A 1 113 ? -13.384 9.509 19.181 1.00 82.31 113 TYR A O 1
ATOM 858 N N . ILE A 1 114 ? -15.359 8.745 19.946 1.00 83.38 114 ILE A N 1
ATOM 859 C CA . ILE A 1 114 ? -15.762 10.011 20.580 1.00 83.38 114 ILE A CA 1
ATOM 860 C C . ILE A 1 114 ? -14.795 10.359 21.713 1.00 83.38 114 ILE A C 1
ATOM 862 O O . ILE A 1 114 ? -14.260 11.466 21.728 1.00 83.38 114 ILE A O 1
ATOM 866 N N . ALA A 1 115 ? -14.522 9.416 22.618 1.00 86.25 115 ALA A N 1
ATOM 867 C CA . ALA A 1 115 ? -13.604 9.629 23.735 1.00 86.25 115 ALA A CA 1
ATOM 868 C C . ALA A 1 115 ? -12.199 10.037 23.258 1.00 86.25 115 ALA A C 1
ATOM 870 O O . ALA A 1 115 ? -11.617 10.982 23.795 1.00 86.25 115 ALA A O 1
ATOM 871 N N . LEU A 1 116 ? -11.690 9.394 22.202 1.00 83.88 116 LEU A N 1
ATOM 872 C CA . LEU A 1 116 ? -10.415 9.746 21.582 1.00 83.88 116 LEU A CA 1
ATOM 873 C C . LEU A 1 116 ? -10.423 11.175 21.016 1.00 83.88 116 LEU A C 1
ATOM 875 O O . LEU A 1 116 ? -9.506 11.950 21.288 1.00 83.88 116 LEU A O 1
ATOM 879 N N . LEU A 1 117 ? -11.462 11.553 20.263 1.00 85.00 117 LEU A N 1
ATOM 880 C CA . LEU A 1 117 ? -11.584 12.901 19.697 1.00 85.00 117 LEU A CA 1
ATOM 881 C C . LEU A 1 117 ? -11.697 13.979 20.784 1.00 85.00 117 LEU A C 1
ATOM 883 O O . LEU A 1 117 ? -11.047 15.022 20.687 1.00 85.00 117 LEU A O 1
ATOM 887 N N . CYS A 1 118 ? -12.457 13.713 21.848 1.00 86.50 118 CYS A N 1
ATOM 888 C CA . CYS A 1 118 ? -12.532 14.585 23.019 1.00 86.50 118 CYS A CA 1
ATOM 889 C C . CYS A 1 118 ? -11.166 14.711 23.720 1.00 86.50 118 CYS A C 1
ATOM 891 O O . CYS A 1 118 ? -10.770 15.812 24.114 1.00 86.50 118 CYS A O 1
ATOM 893 N N . GLY A 1 119 ? -10.409 13.612 23.825 1.00 86.00 119 GLY A N 1
ATOM 894 C CA . GLY A 1 119 ? -9.034 13.602 24.336 1.00 86.00 119 GLY A CA 1
ATOM 895 C C . GLY A 1 119 ? -8.083 14.471 23.506 1.00 86.00 119 GLY A C 1
ATOM 896 O O . GLY A 1 119 ? -7.276 15.210 24.070 1.00 86.00 119 GLY A O 1
ATOM 897 N N . MET A 1 120 ? -8.259 14.477 22.182 1.00 84.12 120 MET A N 1
ATOM 898 C CA . MET A 1 120 ? -7.539 15.338 21.232 1.00 84.12 120 MET A CA 1
ATOM 899 C C . MET A 1 120 ? -8.066 16.786 21.176 1.00 84.12 120 MET A C 1
ATOM 901 O O . MET A 1 120 ? -7.637 17.559 20.324 1.00 84.12 120 MET A O 1
ATOM 905 N N . LYS A 1 121 ? -8.973 17.180 22.083 1.00 86.94 121 LYS A N 1
ATOM 906 C CA . LYS A 1 121 ? -9.524 18.545 22.208 1.00 86.94 121 LYS A CA 1
ATOM 907 C C . LYS A 1 121 ? -10.334 19.027 20.995 1.00 86.94 121 LYS A C 1
ATOM 909 O O . LYS A 1 121 ? -10.456 20.234 20.778 1.00 86.94 121 LYS A O 1
ATOM 914 N N . TYR A 1 122 ? -10.938 18.108 20.238 1.00 84.56 122 TYR A N 1
ATOM 915 C CA . TYR A 1 122 ? -11.935 18.466 19.224 1.00 84.56 122 TYR A CA 1
ATOM 916 C C . TYR A 1 122 ? -13.198 19.036 19.881 1.00 84.56 122 TYR A C 1
ATOM 918 O O . TYR A 1 122 ? -13.575 18.627 20.979 1.00 84.56 122 TYR A O 1
ATOM 926 N N . LYS A 1 123 ? -13.867 19.979 19.205 1.00 86.44 123 LYS A N 1
ATOM 927 C CA . LYS A 1 123 ? -15.120 20.570 19.697 1.00 86.44 123 LYS A CA 1
ATOM 928 C C . LYS A 1 123 ? -16.286 19.622 19.427 1.00 86.44 123 LYS A C 1
ATOM 930 O O . LYS A 1 123 ? -16.329 18.990 18.375 1.00 86.44 123 LYS A O 1
ATOM 935 N N . ASP A 1 124 ? -17.285 19.614 20.305 1.00 84.62 124 ASP A N 1
ATOM 936 C CA . ASP A 1 124 ? -18.453 18.720 20.218 1.00 84.62 124 ASP A CA 1
ATOM 937 C C . ASP A 1 124 ? -19.162 18.758 18.858 1.00 84.62 124 ASP A C 1
ATOM 939 O O . ASP A 1 124 ? -19.602 17.727 18.347 1.00 84.62 124 ASP A O 1
ATOM 943 N N . LYS A 1 125 ? -19.231 19.942 18.234 1.00 82.69 125 LYS A N 1
ATOM 944 C CA . LYS A 1 125 ? -19.796 20.117 16.888 1.00 82.69 125 LYS A CA 1
ATOM 945 C C . LYS A 1 125 ? -19.026 19.337 15.813 1.00 82.69 125 LYS A C 1
ATOM 947 O O . LYS A 1 125 ? -19.642 18.760 14.922 1.00 82.69 125 LYS A O 1
ATOM 952 N N . ASP A 1 126 ? -17.700 19.292 15.922 1.00 80.88 126 ASP A N 1
ATOM 953 C CA . ASP A 1 126 ? -16.813 18.648 14.956 1.00 80.88 126 ASP A CA 1
ATOM 954 C C . ASP A 1 126 ? -16.852 17.128 15.173 1.00 80.88 126 ASP A C 1
ATOM 956 O O . ASP A 1 126 ? -16.980 16.361 14.221 1.00 80.88 126 ASP A O 1
ATOM 960 N N . VAL A 1 127 ? -16.871 16.691 16.438 1.00 81.50 127 VAL A N 1
ATOM 961 C CA . VAL A 1 127 ? -17.050 15.279 16.813 1.00 81.50 127 VAL A CA 1
ATOM 962 C C . VAL A 1 127 ? -18.393 14.739 16.321 1.00 81.50 127 VAL A C 1
ATOM 964 O O . VAL A 1 127 ? 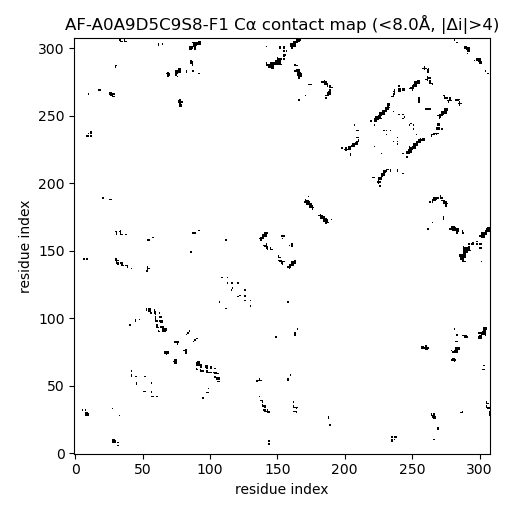-18.439 13.689 15.680 1.00 81.50 127 VAL A O 1
ATOM 967 N N . SER A 1 128 ? -19.483 15.474 16.558 1.00 73.81 128 SER A N 1
ATOM 968 C CA . SER A 1 128 ? -20.833 15.069 16.143 1.00 73.81 128 SER A CA 1
ATOM 969 C C . SER A 1 128 ? -20.939 14.917 14.626 1.00 73.81 128 SER A C 1
ATOM 971 O O . SER A 1 128 ? -21.535 13.952 14.148 1.00 73.81 128 SER A O 1
ATOM 973 N N . LEU A 1 129 ? -20.315 15.822 13.863 1.00 64.44 129 LEU A N 1
ATOM 974 C CA . LEU A 1 129 ? -20.274 15.750 12.403 1.00 64.44 129 LEU A CA 1
ATOM 975 C C . LEU A 1 129 ? -19.503 14.513 11.913 1.00 64.44 129 LEU A C 1
ATOM 977 O O . LEU A 1 129 ? -19.981 13.795 11.034 1.00 64.44 129 LEU A O 1
ATOM 981 N N . ILE A 1 130 ? -18.337 14.240 12.505 1.00 74.81 130 ILE A N 1
ATOM 982 C CA . ILE A 1 130 ? -17.484 13.099 12.145 1.00 74.81 130 ILE A CA 1
ATOM 983 C C . ILE A 1 130 ? -18.193 11.771 12.434 1.00 74.81 130 ILE A C 1
ATOM 985 O O . ILE A 1 130 ? -18.183 10.872 11.595 1.00 74.81 130 ILE A O 1
ATOM 989 N N . VAL A 1 131 ? -18.826 11.640 13.601 1.00 73.69 131 VAL A N 1
ATOM 990 C CA . VAL A 1 131 ? -19.515 10.404 14.004 1.00 73.69 131 VAL A CA 1
ATOM 991 C C . VAL A 1 131 ? -20.786 10.188 13.185 1.00 73.69 131 VAL A C 1
ATOM 993 O O . VAL A 1 131 ? -21.017 9.079 12.699 1.00 73.69 131 VAL A O 1
ATOM 996 N N . ALA A 1 132 ? -21.584 11.238 12.958 1.00 60.88 132 ALA A N 1
ATOM 997 C CA . ALA A 1 132 ? -22.803 11.147 12.154 1.00 60.88 132 ALA A CA 1
ATOM 998 C C . ALA A 1 132 ? -22.522 10.700 10.708 1.00 60.88 132 ALA A C 1
ATOM 1000 O O . ALA A 1 132 ? -23.319 9.959 10.130 1.00 60.88 132 ALA A O 1
ATOM 1001 N N . ALA A 1 133 ? -21.374 11.088 10.145 1.00 61.28 133 ALA A N 1
ATOM 1002 C CA . ALA A 1 133 ? -20.953 10.694 8.803 1.00 61.28 133 ALA A CA 1
ATOM 1003 C C . ALA A 1 133 ? -20.551 9.209 8.677 1.00 61.28 133 ALA A C 1
ATOM 1005 O O . ALA A 1 133 ? -20.435 8.706 7.561 1.00 61.28 133 ALA A O 1
ATOM 1006 N N . ARG A 1 134 ? -20.334 8.493 9.791 1.00 68.12 134 ARG A N 1
ATOM 1007 C CA . ARG A 1 134 ? -19.665 7.178 9.803 1.00 68.12 134 ARG A CA 1
ATOM 1008 C C . ARG A 1 134 ? -20.531 5.957 10.070 1.00 68.12 134 ARG A C 1
ATOM 1010 O O . ARG A 1 134 ? -19.965 4.886 10.246 1.00 68.12 134 ARG A O 1
ATOM 1017 N N . LYS A 1 135 ? -21.862 6.077 10.067 1.00 69.12 135 LYS A N 1
ATOM 1018 C CA . LYS A 1 135 ? -22.832 5.000 10.379 1.00 69.12 135 LYS A CA 1
ATOM 1019 C C . LYS A 1 135 ? -22.492 3.619 9.771 1.00 69.12 135 LYS A C 1
ATOM 1021 O O . LYS A 1 135 ? -23.001 3.271 8.713 1.00 69.12 135 LYS A O 1
ATOM 1026 N N . GLY A 1 136 ? -21.661 2.827 10.453 1.00 77.81 136 GLY A N 1
ATOM 1027 C CA . GLY A 1 136 ? -21.247 1.488 10.020 1.00 77.81 136 GLY A CA 1
ATOM 1028 C C . GLY A 1 136 ? -20.495 1.423 8.683 1.00 77.81 136 GLY A C 1
ATOM 1029 O O . GLY A 1 136 ? -20.460 0.356 8.078 1.00 77.81 136 GLY A O 1
ATOM 1030 N N . ILE A 1 137 ? -19.914 2.527 8.198 1.00 86.94 137 ILE A N 1
ATOM 1031 C CA . ILE A 1 137 ? -19.248 2.564 6.885 1.00 86.94 137 ILE A CA 1
ATOM 1032 C C . ILE A 1 137 ? -17.753 2.291 7.051 1.00 86.94 137 ILE A C 1
ATOM 1034 O O . ILE A 1 137 ? -17.047 3.045 7.722 1.00 86.94 137 ILE A O 1
ATOM 1038 N N . PHE A 1 138 ? -17.269 1.237 6.396 1.00 92.00 138 PHE A N 1
ATOM 1039 C CA . PHE A 1 138 ? -15.842 0.957 6.276 1.00 92.00 138 PHE A CA 1
ATOM 1040 C C . PHE A 1 138 ? -15.170 1.945 5.316 1.00 92.00 138 PHE A C 1
ATOM 1042 O O . PHE A 1 138 ? -15.685 2.213 4.231 1.00 92.00 138 PHE A O 1
ATOM 1049 N N . VAL A 1 139 ? -14.014 2.483 5.712 1.00 93.25 139 VAL A N 1
ATOM 1050 C CA . VAL A 1 139 ? -13.254 3.448 4.911 1.00 93.25 139 VAL A CA 1
ATOM 1051 C C . VAL A 1 139 ? -11.811 2.975 4.799 1.00 93.25 139 VAL A C 1
ATOM 1053 O O . VAL A 1 139 ? -11.099 2.920 5.801 1.00 93.25 139 VAL A O 1
ATOM 1056 N N . SER A 1 140 ? -11.365 2.685 3.581 1.00 95.25 140 SER A N 1
ATOM 1057 C CA . SER A 1 140 ? -9.948 2.568 3.250 1.00 95.25 140 SER A CA 1
ATOM 1058 C C . SER A 1 140 ? -9.469 3.880 2.625 1.00 95.25 140 SER A C 1
ATOM 1060 O O . SER A 1 140 ? -10.230 4.584 1.955 1.00 95.25 140 SER A O 1
ATOM 1062 N N . GLY A 1 141 ? -8.216 4.243 2.876 1.00 95.81 141 GLY A N 1
ATOM 1063 C CA . GLY A 1 141 ? -7.607 5.452 2.332 1.00 95.81 141 GLY A CA 1
ATOM 1064 C C . GLY A 1 141 ? -6.142 5.229 1.996 1.00 95.81 141 GLY A C 1
ATOM 1065 O O . GLY A 1 141 ? -5.430 4.548 2.726 1.00 95.81 141 GLY A O 1
ATOM 1066 N N . ALA A 1 142 ? -5.686 5.827 0.902 1.00 97.06 142 ALA A N 1
ATOM 1067 C CA . ALA A 1 142 ? -4.301 5.740 0.461 1.00 97.06 142 ALA A CA 1
ATOM 1068 C C . ALA A 1 142 ? -3.355 6.391 1.485 1.00 97.06 142 ALA A C 1
ATOM 1070 O O . ALA A 1 142 ? -3.641 7.489 1.969 1.00 97.06 142 ALA A O 1
ATOM 1071 N N . ALA A 1 143 ? -2.227 5.749 1.800 1.00 97.31 143 ALA A N 1
ATOM 1072 C CA . ALA A 1 143 ? -1.210 6.322 2.685 1.00 97.31 143 ALA A CA 1
ATOM 1073 C C . ALA A 1 143 ? -0.545 7.575 2.094 1.00 97.31 143 ALA A C 1
ATOM 1075 O O . ALA A 1 143 ? -0.047 8.405 2.853 1.00 97.31 143 ALA A O 1
ATOM 1076 N N . GLY A 1 144 ? -0.568 7.733 0.768 1.00 94.62 144 GLY A N 1
ATOM 1077 C CA . GLY A 1 144 ? 0.116 8.797 0.039 1.00 94.62 144 GLY A CA 1
ATOM 1078 C C . GLY A 1 144 ? 1.320 8.268 -0.740 1.00 94.62 144 GLY A C 1
ATOM 1079 O O . GLY A 1 144 ? 1.795 7.159 -0.505 1.00 94.62 144 GLY A O 1
ATOM 1080 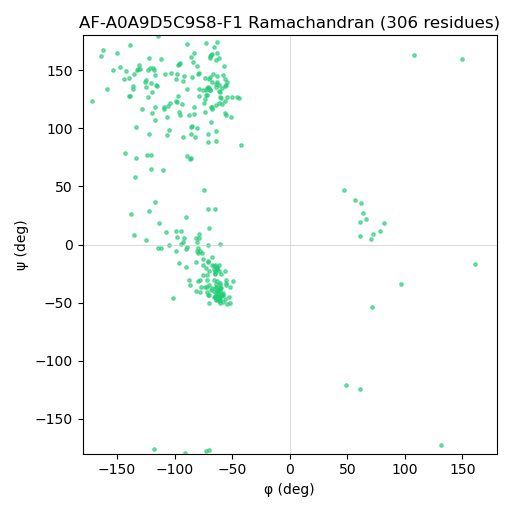N N . ASN A 1 145 ? 1.795 9.069 -1.691 1.00 93.19 145 ASN A N 1
ATOM 1081 C CA . ASN A 1 145 ? 2.898 8.720 -2.590 1.00 93.19 145 ASN A CA 1
ATOM 1082 C C . ASN A 1 145 ? 4.104 9.659 -2.387 1.00 93.19 145 ASN A C 1
ATOM 1084 O O . ASN A 1 145 ? 4.730 10.094 -3.352 1.00 93.19 145 ASN A O 1
ATOM 1088 N N . SER A 1 146 ? 4.357 10.067 -1.140 1.00 92.44 146 SER A N 1
ATOM 1089 C CA . SER A 1 146 ? 5.392 11.047 -0.776 1.00 92.44 146 SER A CA 1
ATOM 1090 C C . SER A 1 146 ? 6.526 10.443 0.058 1.00 92.44 146 SER A C 1
ATOM 1092 O O . SER A 1 146 ? 7.266 11.183 0.702 1.00 92.44 146 SER A O 1
ATOM 1094 N N . GLY A 1 147 ? 6.677 9.114 0.048 1.00 90.69 147 GLY A N 1
ATOM 1095 C CA . GLY A 1 147 ? 7.881 8.439 0.539 1.00 90.69 147 GLY A CA 1
ATOM 1096 C C . GLY A 1 147 ? 9.130 8.817 -0.281 1.00 90.69 147 GLY A C 1
ATOM 1097 O O . GLY A 1 147 ? 9.022 9.538 -1.276 1.00 90.69 147 GLY A O 1
ATOM 1098 N N . PRO A 1 148 ? 10.337 8.378 0.116 1.00 90.88 148 PRO A N 1
ATOM 1099 C CA . PRO A 1 148 ? 10.646 7.423 1.185 1.00 90.88 148 PRO A CA 1
ATOM 1100 C C . PRO A 1 148 ? 10.903 8.077 2.556 1.00 90.88 148 PRO A C 1
ATOM 1102 O O . PRO A 1 148 ? 11.305 7.412 3.513 1.00 90.88 148 PRO A O 1
ATOM 1105 N N . LEU A 1 149 ? 10.724 9.393 2.681 1.00 91.81 149 LEU A N 1
ATOM 1106 C CA . LEU A 1 149 ? 10.944 10.076 3.954 1.00 91.81 149 LEU A CA 1
ATOM 1107 C C . LEU A 1 149 ? 9.865 9.693 4.976 1.00 91.81 149 LEU A C 1
ATOM 1109 O O . LEU A 1 149 ? 8.696 9.494 4.631 1.00 91.81 149 LEU A O 1
ATOM 1113 N N . GLN A 1 150 ? 10.272 9.598 6.244 1.00 94.25 150 GLN A N 1
ATOM 1114 C CA . GLN A 1 150 ? 9.350 9.411 7.365 1.00 94.25 150 GLN A CA 1
ATOM 1115 C C . GLN A 1 150 ? 8.378 10.588 7.477 1.00 94.25 150 GLN A C 1
ATOM 1117 O O . GLN A 1 150 ? 8.661 11.689 7.003 1.00 94.25 150 GLN A O 1
ATOM 1122 N N . ALA A 1 151 ? 7.264 10.359 8.168 1.00 95.50 151 ALA A N 1
ATOM 1123 C CA . ALA A 1 151 ? 6.273 11.385 8.479 1.00 95.50 151 ALA A CA 1
ATOM 1124 C C . ALA A 1 151 ? 5.595 12.027 7.255 1.00 95.50 151 ALA A C 1
ATOM 1126 O O . ALA A 1 151 ? 5.255 13.208 7.249 1.00 95.50 151 ALA A O 1
ATOM 1127 N N . THR A 1 152 ? 5.362 11.216 6.225 1.00 96.56 152 THR A N 1
ATOM 1128 C CA . THR A 1 152 ? 4.731 11.607 4.954 1.00 96.56 152 THR A CA 1
ATOM 1129 C C . THR A 1 152 ? 3.347 10.982 4.762 1.00 96.56 152 THR A C 1
ATOM 1131 O O . THR A 1 152 ? 2.682 11.240 3.755 1.00 96.56 152 THR A O 1
ATOM 1134 N N . VAL A 1 153 ? 2.908 10.139 5.705 1.00 96.56 153 VAL A N 1
ATOM 1135 C CA . VAL A 1 153 ? 1.615 9.446 5.669 1.00 96.56 153 VAL A CA 1
ATOM 1136 C C . VAL A 1 153 ? 0.435 10.393 5.879 1.00 96.56 153 VAL A C 1
ATOM 1138 O O . VAL A 1 153 ? 0.420 11.211 6.798 1.00 96.56 153 VAL A O 1
ATOM 1141 N N . VAL A 1 154 ? -0.586 10.230 5.039 1.00 94.19 154 VAL A N 1
ATOM 1142 C CA . VAL A 1 154 ? -1.876 10.930 5.112 1.00 94.19 154 VAL A CA 1
ATOM 1143 C C . VAL A 1 154 ? -3.013 9.948 5.417 1.00 94.19 154 VAL A C 1
ATOM 1145 O O . VAL A 1 154 ? -2.793 8.749 5.585 1.00 94.19 154 VAL A O 1
ATOM 1148 N N . ASN A 1 155 ? -4.252 10.446 5.528 1.00 93.00 155 ASN A N 1
ATOM 1149 C CA . ASN A 1 155 ? -5.429 9.639 5.887 1.00 93.00 155 ASN A CA 1
ATOM 1150 C C . ASN A 1 155 ? -5.266 8.900 7.227 1.00 93.00 155 ASN A C 1
ATOM 1152 O O . ASN A 1 155 ? -5.714 7.770 7.398 1.00 93.00 155 ASN A O 1
ATOM 1156 N N . VAL A 1 156 ? -4.630 9.560 8.193 1.00 92.38 156 VAL A N 1
ATOM 1157 C CA . VAL A 1 156 ? -4.133 8.987 9.458 1.00 92.38 156 VAL A CA 1
ATOM 1158 C C . VAL A 1 156 ? -5.201 8.784 10.527 1.00 92.38 156 VAL A C 1
ATOM 1160 O O . VAL A 1 156 ? -4.906 8.403 11.658 1.00 92.38 156 VAL A O 1
ATOM 1163 N N . ALA A 1 157 ? -6.459 9.027 10.188 1.00 89.56 157 ALA A N 1
ATOM 1164 C CA . ALA A 1 157 ? -7.523 8.952 11.158 1.00 89.56 157 ALA A CA 1
ATOM 1165 C C . ALA A 1 157 ? -7.734 7.487 11.637 1.00 89.56 157 ALA A C 1
ATOM 1167 O O . ALA A 1 157 ? -7.668 6.559 10.823 1.00 89.56 157 ALA A O 1
ATOM 1168 N N . PRO A 1 158 ? -7.984 7.235 12.937 1.00 88.62 158 PRO A N 1
ATOM 1169 C CA . PRO A 1 158 ? -7.902 5.885 13.526 1.00 88.62 158 PRO A CA 1
ATOM 1170 C C . PRO A 1 158 ? -8.867 4.854 12.921 1.00 88.62 158 PRO A C 1
ATOM 1172 O O . PRO A 1 158 ? -8.532 3.683 12.758 1.00 88.62 158 PRO A O 1
ATOM 1175 N N . TRP A 1 159 ? -10.056 5.310 12.540 1.00 88.00 159 TRP A N 1
ATOM 1176 C CA . TRP A 1 159 ? -11.130 4.537 11.900 1.00 88.00 159 TRP A CA 1
ATOM 1177 C C . TRP A 1 159 ? -10.933 4.336 10.383 1.00 88.00 159 TRP A C 1
ATOM 1179 O O . TRP A 1 159 ? -11.753 3.678 9.751 1.00 88.00 159 TRP A O 1
ATOM 1189 N N . VAL A 1 160 ? -9.918 4.953 9.763 1.00 92.38 160 VAL A N 1
ATOM 1190 C CA . VAL A 1 160 ? -9.557 4.706 8.355 1.00 92.38 160 VAL A CA 1
ATOM 1191 C C . VAL A 1 160 ? -8.556 3.560 8.329 1.00 92.38 160 VAL A C 1
ATOM 1193 O O . VAL A 1 160 ? -7.614 3.569 9.123 1.00 92.38 160 VAL A O 1
ATOM 1196 N N . LEU A 1 161 ? -8.740 2.587 7.435 1.00 96.50 161 LEU A N 1
ATOM 1197 C CA . LEU A 1 161 ? -7.690 1.638 7.065 1.00 96.50 161 LEU A CA 1
ATOM 1198 C C . LEU A 1 161 ? -6.764 2.320 6.046 1.00 96.50 161 LEU A C 1
ATOM 1200 O O . LEU A 1 161 ? -7.106 2.448 4.871 1.00 96.50 161 LEU A O 1
ATOM 1204 N N . THR A 1 162 ? -5.622 2.806 6.513 1.00 97.69 162 THR A N 1
ATOM 1205 C CA . THR A 1 162 ? -4.610 3.505 5.721 1.00 97.69 162 THR A CA 1
ATOM 1206 C C . THR A 1 162 ? -3.704 2.497 5.027 1.00 97.69 162 THR A C 1
ATOM 1208 O O . THR A 1 162 ? -3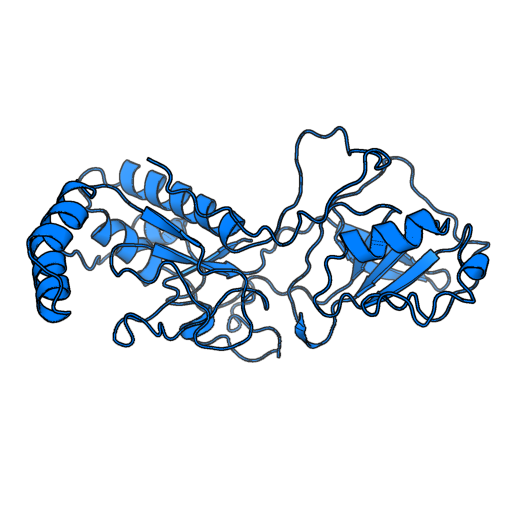.015 1.723 5.693 1.00 97.69 162 THR A O 1
ATOM 1211 N N . VAL A 1 163 ? -3.703 2.519 3.697 1.00 98.31 163 VAL A N 1
ATOM 1212 C CA . VAL A 1 163 ? -3.111 1.481 2.849 1.00 98.31 163 VAL A CA 1
ATOM 1213 C C . VAL A 1 163 ? -1.796 1.953 2.234 1.00 98.31 163 VAL A C 1
ATOM 1215 O O . VAL A 1 163 ? -1.778 2.927 1.476 1.00 98.31 163 VAL A O 1
ATOM 1218 N N . ALA A 1 164 ? -0.715 1.243 2.544 1.00 97.94 164 ALA A N 1
ATOM 1219 C CA . ALA A 1 164 ? 0.577 1.355 1.878 1.00 97.94 164 ALA A CA 1
ATOM 1220 C C . ALA A 1 164 ? 0.630 0.511 0.599 1.00 97.94 164 ALA A C 1
ATOM 1222 O O . ALA A 1 164 ? -0.107 -0.467 0.455 1.00 97.94 164 ALA A O 1
ATOM 1223 N N . ALA A 1 165 ? 1.531 0.892 -0.301 1.00 95.50 165 ALA A N 1
ATOM 1224 C CA . ALA A 1 165 ? 1.750 0.232 -1.580 1.00 95.50 165 ALA A CA 1
ATOM 1225 C C . ALA A 1 165 ? 2.919 -0.748 -1.478 1.00 95.50 165 ALA A C 1
ATOM 1227 O O . ALA A 1 165 ? 4.004 -0.378 -1.022 1.00 95.50 165 ALA A O 1
ATOM 1228 N N . GLY A 1 166 ? 2.689 -1.988 -1.897 1.00 92.62 166 GLY A N 1
ATOM 1229 C CA . GLY A 1 166 ? 3.705 -3.024 -2.004 1.00 92.62 166 GLY A CA 1
ATOM 1230 C C . GLY A 1 166 ? 3.638 -3.723 -3.353 1.00 92.62 166 GLY A C 1
ATOM 1231 O O . GLY A 1 166 ? 2.574 -3.815 -3.962 1.00 92.62 166 GLY A O 1
ATOM 1232 N N . THR A 1 167 ? 4.781 -4.210 -3.817 1.00 88.75 167 THR A N 1
ATOM 1233 C CA . THR A 1 167 ? 4.889 -4.934 -5.086 1.00 88.75 167 THR A CA 1
ATOM 1234 C C . THR A 1 167 ? 4.094 -6.244 -5.054 1.00 88.75 167 THR A C 1
ATOM 1236 O O . THR A 1 167 ? 3.811 -6.809 -3.995 1.00 88.75 167 THR A O 1
ATOM 1239 N N . MET A 1 168 ? 3.748 -6.751 -6.237 1.00 83.56 168 MET A N 1
ATOM 1240 C CA . MET A 1 168 ? 3.081 -8.041 -6.417 1.00 83.56 168 MET A CA 1
ATOM 1241 C C . MET A 1 168 ? 3.897 -8.970 -7.315 1.00 83.56 168 MET A C 1
ATOM 1243 O O . MET A 1 168 ? 4.755 -8.529 -8.073 1.00 83.56 168 MET A O 1
ATOM 1247 N N . ASP A 1 169 ? 3.616 -10.267 -7.230 1.00 76.31 169 ASP A N 1
ATOM 1248 C CA . ASP A 1 169 ? 4.270 -11.318 -8.019 1.00 76.31 169 ASP A CA 1
ATOM 1249 C C . ASP A 1 169 ? 3.842 -11.312 -9.497 1.00 76.31 169 ASP A C 1
ATOM 1251 O O . ASP A 1 169 ? 4.545 -11.826 -10.372 1.00 76.31 169 ASP A O 1
ATOM 1255 N N . ARG A 1 170 ? 2.693 -10.702 -9.801 1.00 73.69 170 ARG A N 1
ATOM 1256 C CA . ARG A 1 170 ? 2.204 -10.517 -11.165 1.00 73.69 170 ARG A CA 1
ATOM 1257 C C . ARG A 1 170 ? 2.999 -9.430 -11.892 1.00 73.69 170 ARG A C 1
ATOM 1259 O O . ARG A 1 170 ? 2.837 -8.248 -11.609 1.00 73.69 170 ARG A O 1
ATOM 1266 N N . SER A 1 171 ? 3.743 -9.828 -12.922 1.00 73.56 171 SER A N 1
ATOM 1267 C CA . SER A 1 171 ? 4.505 -8.926 -13.792 1.00 73.56 171 SER A CA 1
ATOM 1268 C C . SER A 1 171 ? 4.023 -8.950 -15.248 1.00 73.56 171 SER A C 1
ATOM 1270 O O . SER A 1 171 ? 3.618 -9.984 -15.786 1.00 73.56 171 SER A O 1
ATOM 1272 N N . LEU A 1 172 ? 4.089 -7.796 -15.920 1.00 75.50 172 LEU A N 1
ATOM 1273 C CA . LEU A 1 172 ? 3.844 -7.679 -17.364 1.00 75.50 172 LEU A CA 1
ATOM 1274 C C . LEU A 1 172 ? 5.148 -7.882 -18.128 1.00 75.50 172 LEU A C 1
ATOM 1276 O O . LEU A 1 172 ? 5.774 -6.921 -18.577 1.00 75.50 172 LEU A O 1
ATOM 1280 N N . LYS A 1 173 ? 5.572 -9.144 -18.228 1.00 78.25 173 LYS A N 1
ATOM 1281 C CA . LYS A 1 173 ? 6.885 -9.522 -18.764 1.00 78.25 173 LYS A CA 1
ATOM 1282 C C . LYS A 1 173 ? 7.129 -8.953 -20.166 1.00 78.25 173 LYS A C 1
ATOM 1284 O O . LYS A 1 173 ? 6.342 -9.182 -21.083 1.00 78.25 173 LYS A O 1
ATOM 1289 N N . ALA A 1 174 ? 8.255 -8.266 -20.323 1.00 79.00 174 ALA A N 1
ATOM 1290 C CA . ALA A 1 174 ? 8.792 -7.751 -21.575 1.00 79.00 174 ALA A CA 1
ATOM 1291 C C . ALA A 1 174 ? 10.287 -8.103 -21.653 1.00 79.00 174 ALA A C 1
ATOM 1293 O O . ALA A 1 174 ? 11.127 -7.475 -21.003 1.00 79.00 174 ALA A O 1
ATOM 1294 N N . LEU A 1 175 ? 10.607 -9.145 -22.423 1.00 77.38 175 LEU A N 1
ATOM 1295 C CA . LEU A 1 175 ? 11.961 -9.689 -22.527 1.00 77.38 175 LEU A CA 1
ATOM 1296 C C . LEU A 1 175 ? 12.838 -8.837 -23.449 1.00 77.38 175 LEU A C 1
ATOM 1298 O O . LEU A 1 175 ? 12.451 -8.513 -24.572 1.00 77.38 175 LEU A O 1
ATOM 1302 N N . VAL A 1 176 ? 14.053 -8.540 -22.994 1.00 77.69 176 VAL A N 1
ATOM 1303 C CA . VAL A 1 176 ? 15.122 -7.977 -23.824 1.00 77.69 176 VAL A CA 1
ATOM 1304 C C . VAL A 1 176 ? 16.119 -9.073 -24.126 1.00 77.69 176 VAL A C 1
ATOM 1306 O O . VAL A 1 176 ? 16.727 -9.610 -23.207 1.00 77.69 176 VAL A O 1
ATOM 1309 N N . LYS A 1 177 ? 16.349 -9.346 -25.409 1.00 77.25 177 LYS A N 1
ATOM 1310 C CA . LYS A 1 177 ? 17.440 -10.208 -25.861 1.00 77.25 177 LYS A CA 1
ATOM 1311 C C . LYS A 1 177 ? 18.509 -9.371 -26.552 1.00 77.25 177 LYS A C 1
ATOM 1313 O O . LYS A 1 177 ? 18.232 -8.704 -27.549 1.00 77.25 177 LYS A O 1
ATOM 1318 N N . LEU A 1 178 ? 19.719 -9.379 -26.005 1.00 73.88 178 LEU A N 1
ATOM 1319 C CA . LEU A 1 178 ? 20.876 -8.711 -26.591 1.00 73.88 178 LEU A CA 1
ATOM 1320 C C . LEU A 1 178 ? 21.540 -9.592 -27.660 1.00 73.88 178 LEU A C 1
ATOM 1322 O O . LEU A 1 178 ? 21.301 -10.792 -27.755 1.00 73.88 178 LEU A O 1
ATOM 1326 N N . ARG A 1 179 ? 22.409 -8.980 -28.475 1.00 70.19 179 ARG A N 1
ATOM 1327 C CA . ARG A 1 179 ? 23.144 -9.661 -29.559 1.00 70.19 179 ARG A CA 1
ATOM 1328 C C . ARG A 1 179 ? 24.126 -10.725 -29.055 1.00 70.19 179 ARG A C 1
ATOM 1330 O O . ARG A 1 179 ? 24.486 -11.616 -29.813 1.00 70.19 179 ARG A O 1
ATOM 1337 N N . ASP A 1 180 ? 24.585 -10.603 -27.817 1.00 75.62 180 ASP A N 1
ATOM 1338 C CA . ASP A 1 180 ? 25.481 -11.552 -27.152 1.00 75.62 180 ASP A CA 1
ATOM 1339 C C . ASP A 1 180 ? 24.716 -12.647 -26.386 1.00 75.62 180 ASP A C 1
ATOM 1341 O O . ASP A 1 180 ? 25.242 -13.209 -25.429 1.00 75.62 180 ASP A O 1
ATOM 1345 N N . ASP A 1 181 ? 23.467 -12.912 -26.786 1.00 77.44 181 ASP A N 1
ATOM 1346 C CA . ASP A 1 181 ? 22.548 -13.897 -26.203 1.00 77.44 181 ASP A CA 1
ATOM 1347 C C . ASP A 1 181 ? 22.184 -13.672 -24.729 1.00 77.44 181 ASP A C 1
ATOM 1349 O O . ASP A 1 181 ? 21.478 -14.488 -24.134 1.00 77.44 181 ASP A O 1
ATOM 1353 N N . ARG A 1 182 ? 22.586 -12.544 -24.129 1.00 79.38 182 ARG A N 1
ATOM 1354 C CA . ARG A 1 182 ? 22.096 -12.162 -22.803 1.00 79.38 182 ARG A CA 1
ATOM 1355 C C . ARG A 1 182 ? 20.627 -11.778 -22.875 1.00 79.38 182 ARG A C 1
ATOM 1357 O O . ARG A 1 182 ? 20.223 -10.973 -23.716 1.00 79.38 182 ARG A O 1
ATOM 1364 N N . GLU A 1 183 ? 19.852 -12.309 -21.942 1.00 81.62 183 GLU A N 1
ATOM 1365 C CA . GLU A 1 183 ? 18.430 -12.024 -21.799 1.00 81.62 183 GLU A CA 1
ATOM 1366 C C . GLU A 1 183 ? 18.166 -11.310 -20.471 1.00 81.62 183 GLU A C 1
ATOM 1368 O O . GLU A 1 183 ? 18.715 -11.678 -19.432 1.00 81.62 183 GLU A O 1
ATOM 1373 N N . PHE A 1 184 ? 17.333 -10.273 -20.515 1.00 79.12 184 PHE A N 1
ATOM 1374 C CA . PHE A 1 184 ? 16.881 -9.530 -19.345 1.00 79.12 184 PHE A CA 1
ATOM 1375 C C . PHE A 1 184 ? 15.358 -9.565 -19.292 1.00 79.12 184 PHE A C 1
ATOM 1377 O O . PHE A 1 184 ? 14.682 -9.196 -20.257 1.00 79.12 184 PHE A O 1
ATOM 1384 N N . GLU A 1 185 ? 14.819 -9.990 -18.154 1.00 80.06 185 GLU A N 1
ATOM 1385 C CA . GLU A 1 185 ? 13.391 -9.903 -17.876 1.00 80.06 185 GLU A CA 1
ATOM 1386 C C . GLU A 1 185 ? 13.069 -8.500 -17.356 1.00 80.06 185 GLU A C 1
ATOM 1388 O O . GLU A 1 185 ? 13.521 -8.109 -16.281 1.00 80.06 185 GLU A O 1
ATOM 1393 N N . GLY A 1 186 ? 12.320 -7.726 -18.141 1.00 78.81 186 GLY A N 1
ATOM 1394 C CA . GLY A 1 186 ? 11.773 -6.444 -17.711 1.00 78.81 186 GLY A CA 1
ATOM 1395 C C . GLY A 1 186 ? 10.249 -6.437 -17.730 1.00 78.81 186 GLY A C 1
ATOM 1396 O O . GLY A 1 186 ? 9.608 -7.456 -18.002 1.00 78.81 186 GLY A O 1
ATOM 1397 N N . GLN A 1 187 ? 9.662 -5.281 -17.433 1.00 79.44 187 GLN A N 1
ATOM 1398 C CA . GLN A 1 187 ? 8.215 -5.088 -17.381 1.00 79.44 187 GLN A CA 1
ATOM 1399 C C . GLN A 1 187 ? 7.755 -3.929 -18.266 1.00 79.44 187 GLN A C 1
ATOM 1401 O O . GLN A 1 187 ? 8.407 -2.883 -18.322 1.00 79.44 187 GLN A O 1
ATOM 1406 N N . SER A 1 188 ? 6.621 -4.107 -18.951 1.00 77.00 188 SER A N 1
ATOM 1407 C CA . SER A 1 188 ? 6.002 -3.062 -19.773 1.00 77.00 188 SER A CA 1
ATOM 1408 C C . SER A 1 188 ? 4.516 -3.294 -20.022 1.00 77.00 188 SER A C 1
ATOM 1410 O O . SER A 1 188 ? 4.116 -4.386 -20.433 1.00 77.00 188 SER A O 1
ATOM 1412 N N . ALA A 1 189 ? 3.712 -2.240 -19.858 1.00 75.06 189 ALA A N 1
ATOM 1413 C CA . ALA A 1 189 ? 2.316 -2.216 -20.295 1.00 75.06 189 ALA A CA 1
ATOM 1414 C C . ALA A 1 189 ? 2.167 -2.142 -21.826 1.00 75.06 189 ALA A C 1
ATOM 1416 O O . ALA A 1 189 ? 1.212 -2.683 -22.394 1.00 75.06 189 ALA A O 1
ATOM 1417 N N . PHE A 1 190 ? 3.122 -1.506 -22.512 1.00 73.88 190 PHE A N 1
ATOM 1418 C CA . PHE A 1 190 ? 3.091 -1.358 -23.963 1.00 73.88 190 PHE A CA 1
ATOM 1419 C C . PHE A 1 190 ? 3.689 -2.601 -24.636 1.00 73.88 190 PHE A C 1
ATOM 1421 O O . PHE A 1 190 ? 4.906 -2.769 -24.697 1.00 73.88 190 PHE A O 1
ATOM 1428 N N . GLN A 1 191 ? 2.815 -3.475 -25.145 1.00 68.00 191 GLN A N 1
ATOM 1429 C CA . GLN A 1 191 ? 3.183 -4.760 -25.756 1.00 68.00 191 GLN A CA 1
ATOM 1430 C C . GLN A 1 191 ? 2.640 -4.867 -27.193 1.00 68.00 191 GLN A C 1
ATOM 1432 O O . GLN A 1 191 ? 1.612 -5.509 -27.417 1.00 68.00 191 GLN A O 1
ATOM 1437 N N . PRO A 1 192 ? 3.277 -4.201 -28.173 1.00 67.19 192 PRO A N 1
ATOM 1438 C CA . PRO A 1 192 ? 2.896 -4.298 -29.583 1.00 67.19 192 PRO A CA 1
ATOM 1439 C C . PRO A 1 192 ? 3.035 -5.735 -30.115 1.00 67.19 192 PRO A C 1
ATOM 1441 O O . PRO A 1 192 ? 4.031 -6.408 -29.858 1.00 67.19 192 PRO A O 1
ATOM 1444 N N . SER A 1 193 ? 2.046 -6.193 -30.891 1.00 57.72 193 SER A N 1
ATOM 1445 C CA . SER A 1 193 ? 1.929 -7.581 -31.373 1.00 57.72 193 SER A CA 1
ATOM 1446 C C . SER A 1 193 ? 3.005 -8.015 -32.378 1.00 57.72 193 SER A C 1
ATOM 1448 O O . SER A 1 193 ? 3.203 -9.210 -32.567 1.00 57.72 193 SER A O 1
ATOM 1450 N N . GLU A 1 194 ? 3.711 -7.071 -33.008 1.00 54.06 194 GLU A N 1
ATOM 1451 C CA . GLU A 1 194 ? 4.751 -7.329 -34.017 1.00 54.06 194 GLU A CA 1
ATOM 1452 C C . GLU A 1 194 ? 6.014 -6.495 -33.770 1.00 54.06 194 GLU A C 1
ATOM 1454 O O . GLU A 1 194 ? 6.438 -5.699 -34.607 1.00 54.06 194 GLU A O 1
ATOM 1459 N N . PHE A 1 195 ? 6.625 -6.630 -32.595 1.00 55.34 195 PHE A N 1
ATOM 1460 C CA . PHE A 1 195 ? 7.811 -5.841 -32.266 1.00 55.34 195 PHE A CA 1
ATOM 1461 C C . PHE A 1 195 ? 9.034 -6.699 -31.964 1.00 55.34 195 PHE A C 1
ATOM 1463 O O . PHE A 1 195 ? 9.592 -6.681 -30.872 1.00 55.34 195 PHE A O 1
ATOM 1470 N N . LEU A 1 196 ? 9.493 -7.426 -32.984 1.00 51.50 196 LEU A N 1
ATOM 1471 C CA . LEU A 1 196 ? 10.905 -7.783 -33.090 1.00 51.50 196 LEU A CA 1
ATOM 1472 C C . LEU A 1 196 ? 11.633 -6.592 -33.714 1.00 51.50 196 LEU A C 1
ATOM 1474 O O . LEU A 1 196 ? 11.739 -6.505 -34.940 1.00 51.50 196 LEU A O 1
ATOM 1478 N N . ILE A 1 197 ? 12.178 -5.676 -32.904 1.00 54.66 197 ILE A N 1
ATOM 1479 C CA . ILE A 1 197 ? 13.264 -4.866 -33.459 1.00 54.66 197 ILE A CA 1
ATOM 1480 C C . ILE A 1 197 ? 14.449 -5.811 -33.649 1.00 54.66 197 ILE A C 1
ATOM 1482 O O . ILE A 1 197 ? 15.145 -6.153 -32.695 1.00 54.66 197 ILE A O 1
ATOM 1486 N N . ASN A 1 198 ? 14.724 -6.188 -34.896 1.00 49.09 198 ASN A N 1
ATOM 1487 C CA . ASN A 1 198 ? 16.073 -6.574 -35.282 1.00 49.09 198 ASN A CA 1
ATOM 1488 C C . ASN A 1 198 ? 16.953 -5.331 -35.119 1.00 49.09 198 ASN A C 1
ATOM 1490 O O . ASN A 1 198 ? 17.098 -4.512 -36.024 1.00 49.09 198 ASN A O 1
ATOM 1494 N N . LEU A 1 199 ? 17.502 -5.170 -33.918 1.00 51.72 199 LEU A N 1
ATOM 1495 C CA . LEU A 1 199 ? 18.283 -4.031 -33.429 1.00 51.72 199 LEU A CA 1
ATOM 1496 C C . LEU A 1 199 ? 19.678 -3.955 -34.091 1.00 51.72 199 LEU A C 1
ATOM 1498 O O . LEU A 1 199 ? 20.650 -3.511 -33.486 1.00 51.72 199 LEU A O 1
ATOM 1502 N N . LEU A 1 200 ? 19.793 -4.417 -35.339 1.00 43.69 200 LEU A N 1
ATOM 1503 C CA . LEU A 1 200 ? 21.034 -4.619 -36.086 1.00 43.69 200 LEU A CA 1
ATOM 1504 C C . LEU A 1 200 ? 21.767 -3.309 -36.428 1.00 43.69 200 LEU A C 1
ATOM 1506 O O . LEU A 1 200 ? 22.916 -3.362 -36.855 1.00 43.69 200 LEU A O 1
ATOM 1510 N N . ALA A 1 201 ? 21.146 -2.140 -36.227 1.00 42.16 201 ALA A N 1
ATOM 1511 C CA . ALA A 1 201 ? 21.676 -0.850 -36.688 1.00 42.16 201 ALA A CA 1
ATOM 1512 C C . ALA A 1 201 ? 21.844 0.227 -35.601 1.00 42.16 201 ALA A C 1
ATOM 1514 O O . ALA A 1 201 ? 22.225 1.359 -35.906 1.00 42.16 201 ALA A O 1
ATOM 1515 N N . ALA A 1 202 ? 21.582 -0.080 -34.333 1.00 41.12 202 ALA A N 1
ATOM 1516 C CA . ALA A 1 202 ? 21.672 0.916 -33.275 1.00 41.12 202 ALA A CA 1
ATOM 1517 C C . ALA A 1 202 ? 22.940 0.698 -32.448 1.00 41.12 202 ALA A C 1
ATOM 1519 O O . ALA A 1 202 ? 22.976 -0.136 -31.547 1.00 41.12 202 ALA A O 1
ATOM 1520 N N . HIS A 1 203 ? 23.983 1.473 -32.759 1.00 43.25 203 HIS A N 1
ATOM 1521 C CA . HIS A 1 203 ? 25.078 1.704 -31.819 1.00 43.25 203 HIS A CA 1
ATOM 1522 C C . HIS A 1 203 ? 24.470 2.123 -30.477 1.00 43.25 203 HIS A C 1
ATOM 1524 O O . HIS A 1 203 ? 23.684 3.074 -30.449 1.00 43.25 203 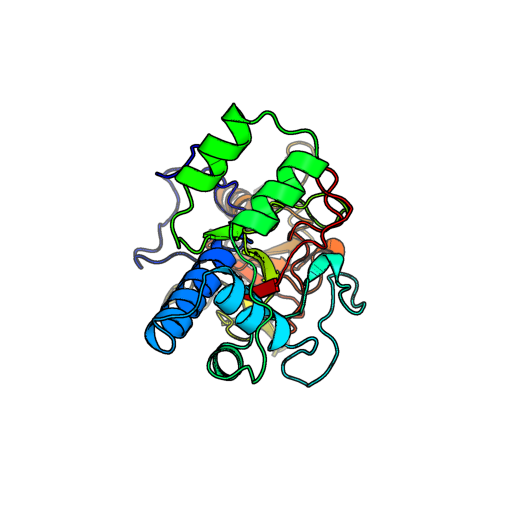HIS A O 1
ATOM 1530 N N . SER A 1 204 ? 24.838 1.433 -29.396 1.00 44.66 204 SER A N 1
ATOM 1531 C CA . SER A 1 204 ? 24.503 1.823 -28.027 1.00 44.66 204 SER A CA 1
ATOM 1532 C C . SER A 1 204 ? 24.892 3.287 -27.822 1.00 44.66 204 SER A C 1
ATOM 1534 O O . SER A 1 204 ? 26.081 3.615 -27.813 1.00 44.66 204 SER A O 1
ATOM 1536 N N . THR A 1 205 ? 23.921 4.190 -27.700 1.00 50.09 205 THR A N 1
ATOM 1537 C CA . THR A 1 205 ? 24.217 5.543 -27.220 1.00 50.09 205 THR A CA 1
ATOM 1538 C C . THR A 1 205 ? 24.348 5.460 -25.699 1.00 50.09 205 THR A C 1
ATOM 1540 O O . THR A 1 205 ? 23.434 4.912 -25.082 1.00 50.09 205 THR A O 1
ATOM 1543 N N . PRO A 1 206 ? 25.439 5.951 -25.081 1.00 50.94 206 PRO A N 1
ATOM 1544 C CA . PRO A 1 206 ? 25.819 5.517 -23.734 1.00 50.94 206 PRO A CA 1
ATOM 1545 C C . PRO A 1 206 ? 24.836 5.885 -22.620 1.00 50.94 206 PRO A C 1
ATOM 1547 O O . PRO A 1 206 ? 24.935 5.323 -21.539 1.00 50.94 206 PRO A O 1
ATOM 1550 N N . PHE A 1 207 ? 23.925 6.841 -22.825 1.00 53.06 207 PHE A N 1
ATOM 1551 C CA . PHE A 1 207 ? 22.976 7.232 -21.787 1.00 53.06 207 PHE A CA 1
ATOM 1552 C C . PHE A 1 207 ? 21.915 8.190 -22.344 1.00 53.06 207 PHE A C 1
ATOM 1554 O O . PHE A 1 207 ? 22.259 9.254 -22.863 1.00 53.06 207 PHE A O 1
ATOM 1561 N N . CYS A 1 208 ? 20.631 7.851 -22.220 1.00 57.22 208 CYS A N 1
ATOM 1562 C CA . CYS A 1 208 ? 19.552 8.834 -22.333 1.00 57.22 208 CYS A CA 1
ATOM 1563 C C . CYS A 1 208 ? 19.365 9.462 -20.941 1.00 57.22 208 CYS A C 1
ATOM 1565 O O . CYS A 1 208 ? 18.708 8.889 -20.081 1.00 57.22 208 CYS A O 1
ATOM 1567 N N . LEU A 1 209 ? 20.000 10.609 -20.676 1.00 50.47 209 LEU A N 1
ATOM 1568 C CA . LEU A 1 209 ? 19.947 11.277 -19.366 1.00 50.47 209 LEU A CA 1
ATOM 1569 C C . LEU A 1 209 ? 18.551 11.877 -19.117 1.00 50.47 209 LEU A C 1
ATOM 1571 O O . LEU A 1 209 ? 18.253 12.988 -19.552 1.00 50.47 209 LEU A O 1
ATOM 1575 N N . GLY A 1 210 ? 17.687 11.137 -18.421 1.00 45.91 210 GLY A N 1
ATOM 1576 C CA . GLY A 1 210 ? 16.387 11.608 -17.944 1.00 45.91 210 GLY A CA 1
ATOM 1577 C C . GLY A 1 210 ? 16.475 12.099 -16.499 1.00 45.91 210 GLY A C 1
ATOM 1578 O O . GLY A 1 210 ? 16.742 11.298 -15.613 1.00 45.91 210 GLY A O 1
ATOM 1579 N N . THR A 1 211 ? 16.318 13.418 -16.288 1.00 43.59 211 THR A N 1
ATOM 1580 C CA . THR A 1 211 ? 15.740 14.112 -15.094 1.00 43.59 211 THR A CA 1
ATOM 1581 C C . THR A 1 211 ? 16.136 15.595 -15.005 1.00 43.59 211 THR A C 1
ATOM 1583 O O . THR A 1 211 ? 15.452 16.361 -14.331 1.00 43.59 211 THR A O 1
ATOM 1586 N N . ARG A 1 212 ? 17.166 16.070 -15.727 1.00 39.50 212 ARG A N 1
ATOM 1587 C CA . ARG A 1 212 ? 17.452 17.516 -15.853 1.00 39.50 212 ARG A CA 1
ATOM 1588 C C . ARG A 1 212 ? 17.094 18.051 -17.234 1.00 39.50 212 ARG A C 1
ATOM 1590 O O . ARG A 1 212 ? 17.871 18.011 -18.182 1.00 39.50 212 ARG A O 1
ATOM 1597 N N . ILE A 1 213 ? 15.878 18.577 -17.287 1.00 46.06 213 ILE A N 1
ATOM 1598 C CA . ILE A 1 213 ? 15.348 19.460 -18.319 1.00 46.06 213 ILE A CA 1
ATOM 1599 C C . ILE A 1 213 ? 16.385 20.568 -18.640 1.00 46.06 213 ILE A C 1
ATOM 1601 O O . ILE A 1 213 ? 16.846 21.278 -17.750 1.00 46.06 213 ILE A O 1
ATOM 1605 N N . ILE A 1 214 ? 16.716 20.697 -19.932 1.00 40.31 214 ILE A N 1
ATOM 1606 C CA . ILE A 1 214 ? 17.331 21.843 -20.643 1.00 40.31 214 ILE A CA 1
ATOM 1607 C C . ILE A 1 214 ? 18.858 21.880 -20.885 1.00 40.31 214 ILE A C 1
ATOM 1609 O O . ILE A 1 214 ? 19.239 22.321 -21.966 1.00 40.31 214 ILE A O 1
ATOM 1613 N N . SER A 1 215 ? 19.760 21.385 -20.031 1.00 35.59 215 SER A N 1
ATOM 1614 C CA . SER A 1 215 ? 21.205 21.681 -20.226 1.00 35.59 215 SER A CA 1
ATOM 1615 C C . SER A 1 215 ? 22.043 20.647 -21.000 1.00 35.59 215 SER A C 1
ATOM 1617 O O . SER A 1 215 ? 23.239 20.858 -21.171 1.00 35.59 215 SER A O 1
ATOM 1619 N N . VAL A 1 216 ? 21.460 19.540 -21.477 1.00 39.53 216 VAL A N 1
ATOM 1620 C CA . VAL A 1 216 ? 22.156 18.537 -22.328 1.00 39.53 216 VAL A CA 1
ATOM 1621 C C . VAL A 1 216 ? 21.426 18.364 -23.672 1.00 39.53 216 VAL A C 1
ATOM 1623 O O . VAL A 1 216 ? 21.415 17.298 -24.281 1.00 39.53 216 VAL A O 1
ATOM 1626 N N . LEU A 1 217 ? 20.756 19.425 -24.134 1.00 43.53 217 LEU A N 1
ATOM 1627 C CA . LEU A 1 217 ? 19.924 19.430 -25.345 1.00 43.53 217 LEU A CA 1
ATOM 1628 C C . LEU A 1 217 ? 20.703 19.608 -26.661 1.00 43.53 217 LEU A C 1
ATOM 1630 O O . LEU A 1 217 ? 20.083 19.691 -27.716 1.00 43.53 217 LEU A O 1
ATOM 1634 N N . GLU A 1 218 ? 22.037 19.631 -26.651 1.00 43.28 218 GLU A N 1
ATOM 1635 C CA . GLU A 1 218 ? 22.808 19.941 -27.866 1.00 43.28 218 GLU A CA 1
ATOM 1636 C C . GLU A 1 218 ? 23.179 18.724 -28.738 1.00 43.28 218 GLU A C 1
ATOM 1638 O O . GLU A 1 218 ? 23.707 18.917 -29.826 1.00 43.28 218 GLU A O 1
ATOM 1643 N N . ASN A 1 219 ? 22.868 17.475 -28.348 1.00 44.91 219 ASN A N 1
ATOM 1644 C CA . ASN A 1 219 ? 23.301 16.288 -29.121 1.00 44.91 219 ASN A CA 1
ATOM 1645 C C . ASN A 1 219 ? 22.253 15.162 -29.305 1.00 44.91 219 ASN A C 1
ATOM 1647 O O . ASN A 1 219 ? 22.598 13.996 -29.520 1.00 44.91 219 ASN A O 1
ATOM 1651 N N . LEU A 1 220 ? 20.952 15.479 -29.268 1.00 51.78 220 LEU A N 1
ATOM 1652 C CA . LEU A 1 220 ? 19.867 14.494 -29.468 1.00 51.78 220 LEU A CA 1
ATOM 1653 C C . LEU A 1 220 ? 19.564 14.151 -30.941 1.00 51.78 220 LEU A C 1
ATOM 1655 O O . LEU A 1 220 ? 18.717 13.303 -31.212 1.00 51.78 220 LEU A O 1
ATOM 1659 N N . THR A 1 221 ? 20.304 14.702 -31.907 1.00 52.78 221 THR A N 1
ATOM 1660 C CA . THR A 1 221 ? 20.312 14.202 -33.299 1.00 52.78 221 THR A CA 1
ATOM 1661 C C . THR A 1 221 ? 20.811 12.751 -33.398 1.00 52.78 221 THR A C 1
ATOM 1663 O O . THR A 1 221 ? 20.533 12.064 -34.380 1.00 52.78 221 THR A O 1
ATOM 1666 N N . THR A 1 222 ? 21.498 12.259 -32.362 1.00 57.31 222 THR A N 1
ATOM 1667 C CA . THR A 1 222 ? 22.179 10.956 -32.330 1.00 57.31 222 THR A CA 1
ATOM 1668 C C . THR A 1 222 ? 21.272 9.755 -32.024 1.00 57.31 222 THR A C 1
ATOM 1670 O O . THR A 1 222 ? 21.693 8.622 -32.256 1.00 57.31 222 THR A O 1
ATOM 1673 N N . ILE A 1 223 ? 20.045 9.958 -31.517 1.00 66.69 223 ILE A N 1
ATOM 1674 C CA . ILE A 1 223 ? 19.158 8.852 -31.085 1.00 66.69 223 ILE A CA 1
ATOM 1675 C C . ILE A 1 223 ? 18.098 8.450 -32.119 1.00 66.69 223 ILE A C 1
ATOM 1677 O O . ILE A 1 223 ? 17.410 7.447 -31.933 1.00 66.69 223 ILE A O 1
ATOM 1681 N N . LYS A 1 224 ? 17.991 9.176 -33.238 1.00 73.25 224 LYS A N 1
ATOM 1682 C CA . LYS A 1 224 ? 17.010 8.886 -34.290 1.00 73.25 224 LYS A CA 1
ATOM 1683 C C . LYS A 1 224 ? 17.192 7.466 -34.845 1.00 73.25 224 LYS A C 1
ATOM 1685 O O . LYS A 1 224 ? 18.255 7.133 -35.367 1.00 73.25 224 LYS A O 1
ATOM 1690 N N . GLY A 1 225 ? 16.154 6.636 -34.742 1.00 70.81 225 GLY A N 1
ATOM 1691 C CA . GLY A 1 225 ? 16.159 5.235 -35.180 1.00 70.81 225 GLY A CA 1
ATOM 1692 C C . GLY A 1 225 ? 16.989 4.290 -34.303 1.00 70.81 225 GLY A C 1
ATOM 1693 O O . GLY A 1 225 ? 17.203 3.141 -34.687 1.00 70.81 225 GLY A O 1
ATOM 1694 N N . ARG A 1 226 ? 17.474 4.749 -33.142 1.00 71.56 226 ARG A N 1
ATOM 1695 C CA . ARG A 1 226 ? 18.269 3.953 -32.196 1.00 71.56 226 ARG A CA 1
ATOM 1696 C C . ARG A 1 226 ? 17.496 3.695 -30.911 1.00 71.56 226 ARG A C 1
ATOM 1698 O O . ARG A 1 226 ? 16.556 4.415 -30.590 1.00 71.56 226 ARG A O 1
ATOM 1705 N N . TRP A 1 227 ? 17.904 2.668 -30.177 1.00 72.56 227 TRP A N 1
ATOM 1706 C CA . TRP A 1 227 ? 17.450 2.445 -28.808 1.00 72.56 227 TRP A CA 1
ATOM 1707 C C . TRP A 1 227 ? 18.455 3.041 -27.822 1.00 72.56 227 TRP A C 1
ATOM 1709 O O . TRP A 1 227 ? 19.639 3.184 -28.142 1.00 72.56 227 TRP A O 1
ATOM 1719 N N . CYS A 1 228 ? 17.993 3.364 -26.620 1.00 72.81 228 CYS A N 1
ATOM 1720 C CA . CYS A 1 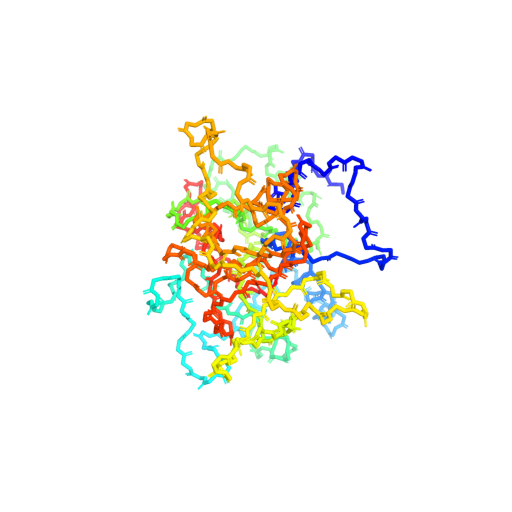228 ? 18.860 3.784 -25.525 1.00 72.81 228 CYS A CA 1
ATOM 1721 C C . CYS A 1 228 ? 18.425 3.172 -24.196 1.00 72.81 228 CYS A C 1
ATOM 1723 O O . CYS A 1 228 ? 17.368 2.553 -24.105 1.00 72.81 228 CYS A O 1
ATOM 1725 N N . TYR A 1 229 ? 19.245 3.345 -23.162 1.00 76.00 229 TYR A N 1
ATOM 1726 C CA . TYR A 1 229 ? 18.865 3.026 -21.794 1.00 76.00 229 TYR A CA 1
ATOM 1727 C C . TYR A 1 229 ? 18.971 4.256 -20.890 1.00 76.00 229 TYR A C 1
ATOM 1729 O O . TYR A 1 229 ? 19.764 5.168 -21.160 1.00 76.00 229 TYR A O 1
ATOM 1737 N N . ALA A 1 230 ? 18.149 4.287 -19.845 1.00 73.50 230 ALA A N 1
ATOM 1738 C CA . ALA A 1 230 ? 18.088 5.369 -18.867 1.00 73.50 230 ALA A CA 1
ATOM 1739 C C . ALA A 1 230 ? 17.732 4.825 -17.480 1.00 73.50 230 ALA A C 1
ATOM 1741 O O . ALA A 1 230 ? 17.049 3.809 -17.365 1.00 73.50 230 ALA A O 1
ATOM 1742 N N . THR A 1 231 ? 18.168 5.516 -16.429 1.00 74.06 231 THR A N 1
ATOM 1743 C CA . THR A 1 231 ? 17.672 5.270 -15.072 1.00 74.06 231 THR A CA 1
ATOM 1744 C C . THR A 1 231 ? 16.493 6.190 -14.771 1.00 74.06 231 THR A C 1
ATOM 1746 O O . THR A 1 231 ? 16.494 7.349 -15.191 1.00 74.06 231 THR A O 1
ATOM 1749 N N . THR A 1 232 ? 15.475 5.682 -14.076 1.00 71.62 232 THR A N 1
ATOM 1750 C CA . THR A 1 232 ? 14.274 6.461 -13.734 1.00 71.62 232 THR A CA 1
ATOM 1751 C C . THR A 1 232 ? 14.577 7.542 -12.696 1.00 71.62 232 THR A C 1
ATOM 1753 O O . THR A 1 232 ? 14.189 8.689 -12.896 1.00 71.62 232 THR A O 1
ATOM 1756 N N . ASN A 1 233 ? 15.349 7.237 -11.646 1.00 68.00 233 ASN A N 1
ATOM 1757 C CA . ASN A 1 233 ? 15.741 8.179 -10.583 1.00 68.00 233 ASN A CA 1
ATOM 1758 C C . ASN A 1 233 ? 14.555 9.002 -10.042 1.00 68.00 233 ASN A C 1
ATOM 1760 O O . ASN A 1 233 ? 14.650 10.226 -9.916 1.00 68.00 233 ASN A O 1
ATOM 1764 N N . ASN A 1 234 ? 13.435 8.342 -9.746 1.00 63.66 234 ASN A N 1
ATOM 1765 C CA . ASN A 1 234 ? 12.172 8.932 -9.292 1.00 63.66 234 ASN A CA 1
ATOM 1766 C C . ASN A 1 234 ? 11.398 9.725 -10.363 1.00 63.66 234 ASN A C 1
ATOM 1768 O O . ASN A 1 234 ? 10.376 10.334 -10.039 1.00 63.66 234 ASN A O 1
ATOM 1772 N N . ALA A 1 235 ? 11.846 9.755 -11.622 1.00 63.09 235 ALA A N 1
ATOM 1773 C CA . ALA A 1 235 ? 11.045 10.285 -12.720 1.00 63.09 235 ALA A CA 1
ATOM 1774 C C . ALA A 1 235 ? 10.110 9.215 -13.282 1.00 63.09 235 ALA A C 1
ATOM 1776 O O . ALA A 1 235 ? 10.473 8.045 -13.421 1.00 63.09 235 ALA A O 1
ATOM 1777 N N . ALA A 1 236 ? 8.910 9.641 -13.678 1.00 65.38 236 ALA A N 1
ATOM 1778 C CA . ALA A 1 236 ? 7.981 8.770 -14.372 1.00 65.38 236 ALA A CA 1
ATOM 1779 C C . ALA A 1 236 ? 8.614 8.296 -15.689 1.00 65.38 236 ALA A C 1
ATOM 1781 O O . ALA A 1 236 ? 9.017 9.105 -16.529 1.00 65.38 236 ALA A O 1
ATOM 1782 N N . GLY A 1 237 ? 8.648 6.978 -15.910 1.00 67.81 237 GLY A N 1
ATOM 1783 C CA . GLY A 1 237 ? 9.154 6.398 -17.160 1.00 67.81 237 GLY A CA 1
ATOM 1784 C C . GLY A 1 237 ? 8.440 6.934 -18.410 1.00 67.81 237 GLY A C 1
ATOM 1785 O O . GLY A 1 237 ? 9.018 6.956 -19.495 1.00 67.81 237 GLY A O 1
ATOM 1786 N N . ILE A 1 238 ? 7.213 7.440 -18.244 1.00 68.00 238 ILE A N 1
ATOM 1787 C CA . ILE A 1 238 ? 6.424 8.118 -19.279 1.00 68.00 238 ILE A CA 1
ATOM 1788 C C . ILE A 1 238 ? 7.111 9.403 -19.765 1.00 68.00 238 ILE A C 1
ATOM 1790 O O . ILE A 1 238 ? 7.206 9.609 -20.973 1.00 68.00 238 ILE A O 1
ATOM 1794 N N . ASP A 1 239 ? 7.637 10.237 -18.862 1.00 69.75 239 ASP A N 1
ATOM 1795 C CA . ASP A 1 239 ? 8.293 11.504 -19.224 1.00 69.75 239 ASP A CA 1
ATOM 1796 C C . ASP A 1 239 ? 9.612 11.257 -19.959 1.00 69.75 239 ASP A C 1
ATOM 1798 O O . ASP A 1 239 ? 9.946 11.939 -20.936 1.00 69.75 239 ASP A O 1
ATOM 1802 N N . ILE A 1 240 ? 10.365 10.250 -19.510 1.00 72.44 240 ILE A N 1
ATOM 1803 C CA . ILE A 1 240 ? 11.598 9.826 -20.176 1.00 72.44 240 ILE A CA 1
ATOM 1804 C C . ILE A 1 240 ? 11.255 9.289 -21.570 1.00 72.44 240 ILE A C 1
ATOM 1806 O O . ILE A 1 240 ? 11.847 9.729 -22.558 1.00 72.44 240 ILE A O 1
ATOM 1810 N N . GLY A 1 241 ? 10.243 8.419 -21.663 1.00 73.69 241 GLY A N 1
ATOM 1811 C CA . GLY A 1 241 ? 9.749 7.879 -22.927 1.00 73.69 241 GLY A CA 1
ATOM 1812 C C . GLY A 1 241 ? 9.365 8.985 -23.903 1.00 73.69 241 GLY A C 1
ATOM 1813 O O . GLY A 1 241 ? 9.894 9.029 -25.013 1.00 73.69 241 GLY A O 1
ATOM 1814 N N . TYR A 1 242 ? 8.544 9.942 -23.463 1.00 73.81 242 TYR A N 1
ATOM 1815 C CA . TYR A 1 242 ? 8.110 11.071 -24.285 1.00 73.81 242 TYR A CA 1
ATOM 1816 C C . TYR A 1 242 ? 9.287 11.829 -24.909 1.00 73.81 242 TYR A C 1
ATOM 1818 O O . TYR A 1 242 ? 9.279 12.127 -26.106 1.00 73.81 242 TYR A O 1
ATOM 1826 N N . ASN A 1 243 ? 10.329 12.111 -24.123 1.00 72.44 243 ASN A N 1
ATOM 1827 C CA . ASN A 1 243 ? 11.515 12.801 -24.624 1.00 72.44 243 ASN A CA 1
ATOM 1828 C C . ASN A 1 243 ? 12.286 11.962 -25.648 1.00 72.44 243 ASN A C 1
ATOM 1830 O O . ASN A 1 243 ? 12.731 12.508 -26.661 1.00 72.44 243 ASN A O 1
ATOM 1834 N N . VAL A 1 244 ? 12.414 10.652 -25.429 1.00 74.12 244 VAL A N 1
ATOM 1835 C CA . VAL A 1 244 ? 13.049 9.736 -26.388 1.00 74.12 244 VAL A CA 1
ATOM 1836 C C . VAL A 1 244 ? 12.239 9.668 -27.686 1.00 74.12 244 VAL A C 1
ATOM 1838 O O . VAL A 1 244 ? 12.813 9.793 -28.771 1.00 74.12 244 VAL A O 1
ATOM 1841 N N . HIS A 1 245 ? 10.911 9.557 -27.597 1.00 75.62 245 HIS A N 1
ATOM 1842 C CA . HIS A 1 245 ? 10.020 9.520 -28.758 1.00 75.62 245 HIS A CA 1
ATOM 1843 C C . HIS A 1 245 ? 10.104 10.809 -29.577 1.00 75.62 245 HIS A C 1
ATOM 1845 O O . HIS A 1 245 ? 10.308 10.766 -30.790 1.00 75.62 245 HIS A O 1
ATOM 1851 N N . LYS A 1 246 ? 10.021 11.966 -28.904 1.00 74.06 246 LYS A N 1
ATOM 1852 C CA . LYS A 1 246 ? 10.080 13.297 -29.526 1.00 74.06 246 LYS A CA 1
ATOM 1853 C C . LYS A 1 246 ? 11.344 13.507 -30.368 1.00 74.06 246 LYS A C 1
ATOM 1855 O O . LYS A 1 246 ? 11.303 14.229 -31.360 1.00 74.06 246 LYS A O 1
ATOM 1860 N N . HIS A 1 247 ? 12.453 12.872 -29.998 1.00 74.56 247 HIS A N 1
ATOM 1861 C CA . HIS A 1 247 ? 13.732 12.960 -30.711 1.00 74.56 247 HIS A CA 1
ATOM 1862 C C . HIS A 1 247 ? 13.986 11.767 -31.656 1.00 74.56 247 HIS A C 1
ATOM 1864 O O . HIS A 1 247 ? 15.084 11.611 -32.192 1.00 74.56 247 HIS A O 1
ATOM 1870 N N . GLY A 1 248 ? 12.965 10.942 -31.911 1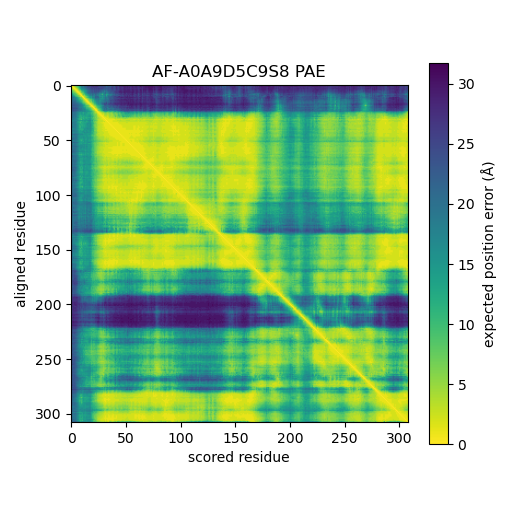.00 74.56 248 GLY A N 1
ATOM 1871 C CA . GLY A 1 248 ? 12.995 9.864 -32.899 1.00 74.56 248 GLY A CA 1
ATOM 1872 C C . GLY A 1 248 ? 13.645 8.565 -32.424 1.00 74.56 248 GLY A C 1
ATOM 1873 O O . GLY A 1 248 ? 14.038 7.761 -33.271 1.00 74.56 248 GLY A O 1
ATOM 1874 N N . GLY A 1 249 ? 13.790 8.354 -31.114 1.00 76.31 249 GLY A N 1
ATOM 1875 C CA . GLY A 1 249 ? 14.254 7.082 -30.559 1.00 76.31 249 GLY A CA 1
ATOM 1876 C C . GLY A 1 249 ? 13.290 5.932 -30.870 1.00 76.31 249 GLY A C 1
ATOM 1877 O O . GLY A 1 249 ? 12.072 6.099 -30.840 1.00 76.31 249 GLY A O 1
ATOM 1878 N N . ALA A 1 250 ? 13.847 4.763 -31.189 1.00 74.50 250 ALA A N 1
ATOM 1879 C CA . ALA A 1 250 ? 13.104 3.581 -31.626 1.00 74.50 250 ALA A CA 1
ATOM 1880 C C . ALA A 1 250 ? 12.625 2.690 -30.465 1.00 74.50 250 ALA A C 1
ATOM 1882 O O . ALA A 1 250 ? 11.592 2.039 -30.591 1.00 74.50 250 ALA A O 1
ATOM 1883 N N . ALA A 1 251 ? 13.370 2.650 -29.356 1.00 75.12 251 ALA A N 1
ATOM 1884 C CA . ALA A 1 251 ? 13.022 1.917 -28.136 1.00 75.12 251 ALA A CA 1
ATOM 1885 C C . ALA A 1 251 ? 13.839 2.408 -26.933 1.00 75.12 251 ALA A C 1
ATOM 1887 O O . ALA A 1 251 ? 14.843 3.107 -27.097 1.00 75.12 251 ALA A O 1
ATOM 1888 N N . MET A 1 252 ? 13.433 2.009 -25.730 1.00 78.00 252 MET A N 1
ATOM 1889 C CA . MET A 1 252 ? 14.136 2.345 -24.495 1.00 78.00 252 MET A CA 1
ATOM 1890 C C . MET A 1 252 ? 14.198 1.166 -23.514 1.00 78.00 252 MET A C 1
ATOM 1892 O O . MET A 1 252 ? 13.244 0.408 -23.376 1.00 78.00 252 MET A O 1
ATOM 1896 N N . ILE A 1 253 ? 15.311 1.028 -22.795 1.00 79.25 253 ILE A N 1
ATOM 1897 C CA . ILE A 1 253 ? 15.405 0.178 -21.602 1.00 79.25 253 ILE A CA 1
ATOM 1898 C C . ILE A 1 253 ? 15.508 1.096 -20.387 1.00 79.25 253 ILE A C 1
ATOM 1900 O O . ILE A 1 253 ? 16.469 1.852 -20.257 1.00 79.25 253 ILE A O 1
ATOM 1904 N N . LEU A 1 254 ? 14.522 1.050 -19.501 1.00 78.44 254 LEU A N 1
ATOM 1905 C CA . LEU A 1 254 ? 14.588 1.747 -18.224 1.00 78.44 254 LEU A CA 1
ATOM 1906 C C . LEU A 1 254 ? 15.161 0.822 -17.164 1.00 78.44 254 LEU A C 1
ATOM 1908 O O . LEU A 1 254 ? 14.909 -0.379 -17.169 1.00 78.44 254 LEU A O 1
ATOM 1912 N N . MET A 1 255 ? 15.926 1.392 -16.250 1.00 77.88 255 MET A N 1
ATOM 1913 C CA . MET A 1 255 ? 16.428 0.701 -15.073 1.00 77.88 255 MET A CA 1
ATOM 1914 C C . MET A 1 255 ? 16.015 1.493 -13.842 1.00 77.88 255 MET A C 1
ATOM 1916 O O . MET A 1 255 ? 16.058 2.726 -13.860 1.00 77.88 255 MET A O 1
ATOM 1920 N N . ASN A 1 256 ? 15.644 0.792 -12.775 1.00 76.81 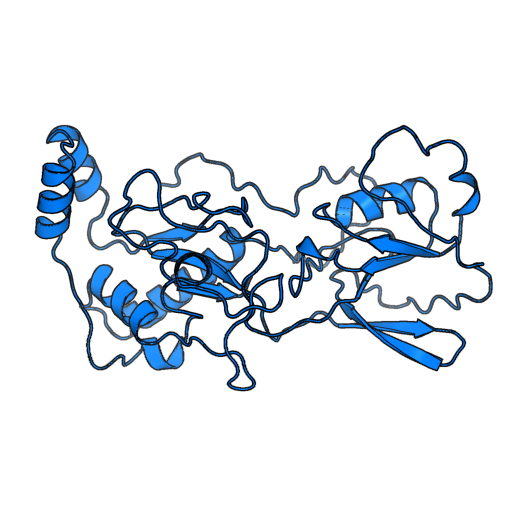256 ASN A N 1
ATOM 1921 C CA . ASN A 1 256 ? 15.415 1.436 -11.488 1.00 76.81 256 ASN A CA 1
ATOM 1922 C C . ASN A 1 256 ? 16.696 2.148 -11.034 1.00 76.81 256 ASN A C 1
ATOM 1924 O O . ASN A 1 256 ? 17.795 1.593 -11.122 1.00 76.81 256 ASN A O 1
ATOM 1928 N N . GLY A 1 257 ? 16.561 3.380 -10.549 1.00 72.50 257 GLY A N 1
ATOM 1929 C CA . GLY A 1 257 ? 17.611 4.029 -9.780 1.00 72.50 257 GLY A CA 1
ATOM 1930 C C . GLY A 1 257 ? 17.787 3.347 -8.421 1.00 72.50 257 GLY A C 1
ATOM 1931 O O . GLY A 1 257 ? 16.898 2.643 -7.943 1.00 72.50 257 GLY A O 1
ATOM 1932 N N . GLU A 1 258 ? 18.922 3.590 -7.763 1.00 73.31 258 GLU A N 1
ATOM 1933 C CA . GLU A 1 258 ? 19.222 2.998 -6.446 1.00 73.31 258 GLU A CA 1
ATOM 1934 C C . GLU A 1 258 ? 18.128 3.292 -5.406 1.00 73.31 258 GLU A C 1
ATOM 1936 O O . GLU A 1 258 ? 17.794 2.435 -4.597 1.00 73.31 258 GLU A O 1
ATOM 1941 N N . ASN A 1 259 ? 17.511 4.476 -5.474 1.00 73.38 259 ASN A N 1
ATOM 1942 C CA . ASN A 1 259 ? 16.461 4.903 -4.543 1.00 73.38 259 ASN A CA 1
ATOM 1943 C C . ASN A 1 259 ? 15.092 4.244 -4.787 1.00 73.38 259 ASN A C 1
ATOM 1945 O O . ASN A 1 259 ? 14.196 4.397 -3.964 1.00 73.38 259 ASN A O 1
ATOM 1949 N N . GLU A 1 260 ? 14.900 3.567 -5.919 1.00 74.25 260 GLU A N 1
ATOM 1950 C CA . GLU A 1 260 ? 13.622 2.944 -6.294 1.00 74.25 260 GLU A CA 1
ATOM 1951 C C . GLU A 1 260 ? 13.592 1.452 -5.921 1.00 74.25 260 GLU A C 1
ATOM 1953 O O . GLU A 1 260 ? 12.514 0.852 -5.833 1.00 74.25 260 GLU A O 1
ATOM 1958 N N . GLY A 1 261 ? 14.766 0.867 -5.646 1.00 80.88 261 GLY A N 1
ATOM 1959 C CA . GLY A 1 261 ? 14.934 -0.500 -5.160 1.00 80.88 261 GLY A CA 1
ATOM 1960 C C . GLY A 1 261 ? 14.140 -1.515 -5.982 1.00 80.88 261 GLY A C 1
ATOM 1961 O O . GLY A 1 261 ? 14.304 -1.611 -7.201 1.00 80.88 261 GLY A O 1
ATOM 1962 N N . TYR A 1 262 ? 13.242 -2.242 -5.312 1.00 76.06 262 TYR A N 1
ATOM 1963 C CA . TYR A 1 262 ? 12.395 -3.287 -5.900 1.00 76.06 262 TYR A CA 1
ATOM 1964 C C . TYR A 1 262 ? 11.154 -2.791 -6.661 1.00 76.06 262 TYR A C 1
ATOM 1966 O O . TYR A 1 262 ? 10.404 -3.599 -7.212 1.00 76.06 262 TYR A O 1
ATOM 1974 N N . THR A 1 263 ? 10.902 -1.481 -6.684 1.00 73.06 263 THR A N 1
ATOM 1975 C CA . THR A 1 263 ? 9.647 -0.917 -7.202 1.00 73.06 263 THR A CA 1
ATOM 1976 C C . THR A 1 263 ? 9.741 -0.684 -8.704 1.00 73.06 263 THR A C 1
ATOM 1978 O O . THR A 1 263 ? 10.461 0.207 -9.145 1.00 73.06 263 THR A O 1
ATOM 1981 N N . THR A 1 264 ? 9.009 -1.442 -9.517 1.00 70.25 264 THR A N 1
ATOM 1982 C CA . THR A 1 264 ? 8.996 -1.265 -10.979 1.00 70.25 264 THR A CA 1
ATOM 1983 C C . THR A 1 264 ? 7.693 -0.621 -11.447 1.00 70.25 264 THR A C 1
ATOM 1985 O O . THR A 1 264 ? 6.650 -1.267 -11.464 1.00 70.25 264 THR A O 1
ATOM 1988 N N . LEU A 1 265 ? 7.754 0.635 -11.896 1.00 70.31 265 LEU A N 1
ATOM 1989 C CA . LEU A 1 265 ? 6.587 1.389 -12.374 1.00 70.31 265 LEU A CA 1
ATOM 1990 C C . LEU A 1 265 ? 6.329 1.133 -13.867 1.00 70.31 265 LEU A C 1
ATOM 1992 O O . LEU A 1 265 ? 6.616 1.986 -14.710 1.00 70.31 265 LEU A O 1
ATOM 1996 N N . ALA A 1 266 ? 5.813 -0.048 -14.213 1.00 61.97 266 ALA A N 1
ATOM 1997 C CA . ALA A 1 266 ? 5.649 -0.525 -15.595 1.00 61.97 266 ALA A CA 1
ATOM 1998 C C . ALA A 1 266 ? 4.491 0.144 -16.376 1.00 61.97 266 ALA A C 1
ATOM 2000 O O . ALA A 1 266 ? 3.689 -0.532 -17.021 1.00 61.97 266 ALA A O 1
ATOM 2001 N N . GLY A 1 267 ? 4.390 1.473 -16.322 1.00 64.56 267 GLY A N 1
ATOM 2002 C CA . GLY A 1 267 ? 3.384 2.250 -17.044 1.00 64.56 267 GLY A CA 1
ATOM 2003 C C . GLY A 1 267 ? 3.564 2.223 -18.566 1.00 64.56 267 GLY A C 1
ATOM 2004 O O . GLY A 1 267 ? 4.625 1.886 -19.096 1.00 64.56 267 GLY A O 1
ATOM 2005 N N . SER A 1 268 ? 2.513 2.615 -19.284 1.00 61.84 268 SER A N 1
ATOM 2006 C CA . SER A 1 268 ? 2.542 2.758 -20.743 1.00 61.84 268 SER A CA 1
ATOM 2007 C C . SER A 1 268 ? 3.453 3.920 -21.149 1.00 61.84 268 SER A C 1
ATOM 2009 O O . SER A 1 268 ? 3.179 5.067 -20.805 1.00 61.84 268 SER A O 1
ATOM 2011 N N . SER A 1 269 ? 4.519 3.650 -21.901 1.00 61.91 269 SER A N 1
ATOM 2012 C CA . SER A 1 269 ? 5.405 4.678 -22.455 1.00 61.91 269 SER A CA 1
ATOM 2013 C C . SER A 1 269 ? 5.639 4.462 -23.952 1.00 61.91 269 SER A C 1
ATOM 2015 O O . SER A 1 269 ? 5.553 3.349 -24.468 1.00 61.91 269 SER A O 1
ATOM 2017 N N . CYS A 1 270 ? 5.879 5.564 -24.661 1.00 59.44 270 CYS A N 1
ATOM 2018 C CA . CYS A 1 270 ? 6.232 5.590 -26.077 1.00 59.44 270 CYS A CA 1
ATOM 2019 C C . CYS A 1 270 ? 7.611 6.256 -26.179 1.00 59.44 270 CYS A C 1
ATOM 2021 O O . CYS A 1 270 ? 7.754 7.314 -25.566 1.00 59.44 270 CYS A O 1
ATOM 2023 N N . PRO A 1 271 ? 8.613 5.704 -26.897 1.00 67.81 271 PRO A N 1
ATOM 2024 C CA . PRO A 1 271 ? 8.574 4.491 -27.726 1.00 67.81 271 PRO A CA 1
ATOM 2025 C C . PRO A 1 271 ? 8.505 3.211 -26.872 1.00 67.81 271 PRO A C 1
ATOM 2027 O O . PRO A 1 271 ? 8.626 3.313 -25.651 1.00 67.81 271 PRO A O 1
ATOM 2030 N N . PRO A 1 272 ? 8.334 2.016 -27.478 1.00 75.25 272 PRO A N 1
ATOM 2031 C CA . PRO A 1 272 ? 8.378 0.752 -26.750 1.00 75.25 272 PRO A CA 1
ATOM 2032 C C . PRO A 1 272 ? 9.535 0.687 -25.758 1.00 75.25 272 PRO A C 1
ATOM 2034 O O . PRO A 1 272 ? 10.699 0.929 -26.088 1.00 75.25 272 PRO A O 1
ATOM 2037 N N . CYS A 1 273 ? 9.161 0.383 -24.523 1.00 77.00 273 CYS A N 1
ATOM 2038 C CA . CYS A 1 273 ? 10.014 0.470 -23.361 1.00 77.00 273 CYS A CA 1
ATOM 2039 C C . CYS A 1 273 ? 9.890 -0.802 -22.539 1.00 77.00 273 CYS A C 1
ATOM 2041 O O . CYS A 1 273 ? 8.821 -1.404 -22.502 1.00 77.00 273 CYS A O 1
ATOM 2043 N N . THR A 1 274 ? 10.951 -1.172 -21.839 1.00 79.38 274 THR A N 1
ATOM 2044 C CA . THR A 1 274 ? 10.926 -2.214 -20.810 1.00 79.38 274 THR A CA 1
ATOM 2045 C C . THR A 1 274 ? 11.716 -1.746 -19.601 1.00 79.38 274 THR A C 1
ATOM 2047 O O . THR A 1 274 ? 12.800 -1.181 -19.756 1.00 79.38 274 THR A O 1
ATOM 2050 N N . ILE A 1 275 ? 11.153 -1.920 -18.408 1.00 78.12 275 ILE A N 1
ATOM 2051 C CA . ILE A 1 275 ? 11.820 -1.577 -17.153 1.00 78.12 275 ILE A CA 1
ATOM 2052 C C . ILE A 1 275 ? 12.464 -2.839 -16.599 1.00 78.12 275 ILE A C 1
ATOM 2054 O O . ILE A 1 275 ? 11.762 -3.780 -16.236 1.00 78.12 275 ILE A O 1
ATOM 2058 N N . VAL A 1 276 ? 13.789 -2.864 -16.552 1.00 77.19 276 VAL A N 1
ATOM 2059 C CA . VAL A 1 276 ? 14.578 -3.972 -16.016 1.00 77.19 276 VAL A CA 1
ATOM 2060 C C . VAL A 1 276 ? 14.997 -3.620 -14.591 1.00 77.19 276 VAL A C 1
ATOM 2062 O O . VAL A 1 276 ? 15.637 -2.596 -14.355 1.00 77.19 276 VAL A O 1
ATOM 2065 N N . GLY A 1 277 ? 14.648 -4.477 -13.637 1.00 69.31 277 GLY A N 1
ATOM 2066 C CA . GLY A 1 277 ? 14.964 -4.291 -12.224 1.00 69.31 277 GLY A CA 1
ATOM 2067 C C . GLY A 1 277 ? 14.796 -5.590 -11.444 1.00 69.31 277 GLY A C 1
ATOM 2068 O O . GLY A 1 277 ? 14.153 -6.529 -11.914 1.00 69.31 277 GLY A O 1
ATOM 2069 N N . LYS A 1 278 ? 15.385 -5.655 -10.246 1.00 64.62 278 LYS A N 1
ATOM 2070 C CA . LYS A 1 278 ? 15.107 -6.745 -9.308 1.00 64.62 278 LYS A CA 1
ATOM 2071 C C . LYS A 1 278 ? 13.706 -6.494 -8.748 1.00 64.62 278 LYS A C 1
ATOM 2073 O O . LYS A 1 278 ? 13.457 -5.408 -8.247 1.00 64.62 278 LYS A O 1
ATOM 2078 N N . SER A 1 279 ? 12.797 -7.457 -8.853 1.00 64.69 279 SER A N 1
ATOM 2079 C CA . SER A 1 279 ? 11.451 -7.361 -8.282 1.00 64.69 279 SER A CA 1
ATOM 2080 C C . SER A 1 279 ? 11.289 -8.502 -7.283 1.00 64.69 279 SER A C 1
ATOM 2082 O O . SER A 1 279 ? 11.362 -9.668 -7.664 1.00 64.69 279 SER A O 1
ATOM 2084 N N . GLU A 1 280 ? 11.169 -8.161 -6.002 1.00 76.94 280 GLU A N 1
ATOM 2085 C CA . GLU A 1 280 ? 10.745 -9.082 -4.939 1.00 76.94 280 GLU A CA 1
ATOM 2086 C C . GLU A 1 280 ? 9.290 -8.766 -4.598 1.00 76.94 280 GLU A C 1
ATOM 2088 O O . GLU A 1 280 ? 8.873 -7.611 -4.725 1.00 76.94 280 GLU A O 1
ATOM 2093 N N . ALA A 1 281 ? 8.511 -9.779 -4.211 1.00 83.94 281 ALA A N 1
ATOM 2094 C CA . ALA A 1 281 ? 7.081 -9.628 -3.987 1.00 83.94 281 ALA A CA 1
ATOM 2095 C C . ALA A 1 281 ? 6.579 -10.399 -2.749 1.00 83.94 281 ALA A C 1
ATOM 2097 O O . ALA A 1 281 ? 6.753 -11.618 -2.661 1.00 83.94 281 ALA A O 1
ATOM 2098 N N . PRO A 1 282 ? 5.858 -9.728 -1.837 1.00 92.31 282 PRO A N 1
ATOM 2099 C CA . PRO A 1 282 ? 5.806 -8.275 -1.682 1.00 92.31 282 PRO A CA 1
ATOM 2100 C C . PRO A 1 282 ? 7.105 -7.658 -1.143 1.00 92.31 282 PRO A C 1
ATOM 2102 O O . PRO A 1 282 ? 7.730 -8.177 -0.223 1.00 92.31 282 PRO A O 1
ATOM 2105 N N . ALA A 1 283 ? 7.434 -6.481 -1.665 1.00 92.06 283 ALA A N 1
ATOM 2106 C CA . ALA A 1 283 ? 8.377 -5.506 -1.126 1.00 92.06 283 ALA A CA 1
ATOM 2107 C C . ALA A 1 283 ? 7.641 -4.167 -0.944 1.00 92.06 283 ALA A C 1
ATOM 2109 O O . ALA A 1 283 ? 6.684 -3.877 -1.667 1.00 92.06 283 ALA A O 1
ATOM 2110 N N . ALA A 1 284 ? 8.046 -3.346 0.023 1.00 93.50 284 ALA A N 1
ATOM 2111 C CA . ALA A 1 284 ? 7.444 -2.031 0.233 1.00 93.50 284 ALA A CA 1
ATOM 2112 C C . ALA A 1 284 ? 7.857 -1.069 -0.894 1.00 93.50 284 ALA A C 1
ATOM 2114 O O . ALA A 1 284 ? 9.045 -0.906 -1.175 1.00 93.50 284 ALA A O 1
ATOM 2115 N N . ALA A 1 285 ? 6.887 -0.410 -1.531 1.00 91.69 285 ALA A N 1
ATOM 2116 C CA . ALA A 1 285 ? 7.175 0.507 -2.627 1.00 91.69 285 ALA A CA 1
ATOM 2117 C C . ALA A 1 285 ? 7.863 1.785 -2.113 1.00 91.69 285 ALA A C 1
ATOM 2119 O O . ALA A 1 285 ? 7.408 2.393 -1.138 1.00 91.69 285 ALA A O 1
ATOM 2120 N N . PHE A 1 286 ? 8.919 2.243 -2.795 1.00 89.94 286 PHE A N 1
ATOM 2121 C CA . PHE A 1 286 ? 9.744 3.374 -2.333 1.00 89.94 286 PHE A CA 1
ATOM 2122 C C . PHE A 1 286 ? 8.933 4.673 -2.161 1.00 89.94 286 PHE A C 1
ATOM 2124 O O . PHE A 1 286 ? 9.143 5.440 -1.220 1.00 89.94 286 PHE A O 1
ATOM 2131 N N . PHE A 1 287 ? 7.972 4.906 -3.064 1.00 89.94 287 PHE A N 1
ATOM 2132 C CA . PHE A 1 287 ? 7.131 6.100 -3.072 1.00 89.94 287 PHE A CA 1
ATOM 2133 C C . PHE A 1 287 ? 6.057 6.065 -1.981 1.00 89.94 287 PHE A C 1
ATOM 2135 O O . PHE A 1 287 ? 5.466 7.105 -1.684 1.00 89.94 287 PHE A O 1
ATOM 2142 N N . SER A 1 288 ? 5.755 4.893 -1.407 1.00 94.94 288 SER A N 1
ATOM 2143 C CA . SER A 1 288 ? 4.691 4.753 -0.416 1.00 94.94 288 SER A CA 1
ATOM 2144 C C . SER A 1 288 ? 5.021 5.613 0.799 1.00 94.94 288 SER A C 1
ATOM 2146 O O . SER A 1 288 ? 6.070 5.455 1.429 1.00 94.94 288 SER A O 1
ATOM 2148 N N . SER A 1 289 ? 4.125 6.543 1.124 1.00 96.62 289 SER A N 1
ATOM 2149 C CA . SER A 1 289 ? 4.278 7.420 2.279 1.00 96.62 289 SER A CA 1
ATOM 2150 C C . SER A 1 289 ? 4.415 6.623 3.579 1.00 96.62 289 SER A C 1
ATOM 2152 O O . SER A 1 289 ? 3.778 5.582 3.761 1.00 96.62 289 SER A O 1
ATOM 2154 N N . ARG A 1 290 ? 5.218 7.150 4.505 1.00 96.94 290 ARG A N 1
ATOM 2155 C CA . ARG A 1 290 ? 5.630 6.466 5.738 1.00 96.94 290 ARG A CA 1
ATOM 2156 C C . ARG A 1 290 ? 5.161 7.204 6.978 1.00 96.94 290 ARG A C 1
ATOM 2158 O O . ARG A 1 290 ? 5.060 8.433 6.993 1.00 96.94 290 ARG A O 1
ATOM 2165 N N . GLY A 1 291 ? 4.915 6.447 8.039 1.00 96.50 291 GLY A N 1
ATOM 2166 C CA . GLY A 1 291 ? 4.753 6.998 9.377 1.00 96.50 291 GLY A CA 1
ATOM 2167 C C . GLY A 1 291 ? 6.060 7.536 9.973 1.00 96.50 291 GLY A C 1
ATOM 2168 O O . GLY A 1 291 ? 7.104 7.521 9.314 1.00 96.50 291 GLY A O 1
ATOM 2169 N N . PRO A 1 292 ? 6.014 8.008 11.229 1.00 96.25 292 PRO A N 1
ATOM 2170 C CA . PRO A 1 292 ? 4.812 8.191 12.055 1.00 96.25 292 PRO A CA 1
ATOM 2171 C C . PRO A 1 292 ? 3.909 9.328 11.547 1.00 96.25 292 PRO A C 1
ATOM 2173 O O . PRO A 1 292 ? 4.355 10.203 10.817 1.00 96.25 292 PRO A O 1
ATOM 2176 N N . SER A 1 293 ? 2.633 9.348 11.939 1.00 92.56 293 SER A N 1
ATOM 2177 C CA . SER A 1 293 ? 1.767 10.505 11.667 1.00 92.56 293 SER A CA 1
ATOM 2178 C C . SER A 1 293 ? 2.204 11.716 12.499 1.00 92.56 293 SER A C 1
ATOM 2180 O O . SER A 1 293 ? 2.373 11.596 13.711 1.00 92.56 293 SER A O 1
ATOM 2182 N N . VAL A 1 294 ? 2.317 12.892 11.876 1.00 90.06 294 VAL A N 1
ATOM 2183 C CA . VAL A 1 294 ? 2.537 14.158 12.604 1.00 90.06 294 VAL A CA 1
ATOM 2184 C C . VAL A 1 294 ? 1.272 14.672 13.294 1.00 90.06 294 VAL A C 1
ATOM 2186 O O . VAL A 1 294 ? 1.364 15.380 14.291 1.00 90.06 294 VAL A O 1
ATOM 2189 N N . GLU A 1 295 ? 0.091 14.314 12.782 1.00 85.31 295 GLU A N 1
ATOM 2190 C CA . GLU A 1 295 ? -1.200 14.773 13.310 1.00 85.31 295 GLU A CA 1
ATOM 2191 C C . GLU A 1 295 ? -1.641 13.952 14.525 1.00 85.31 295 GLU A C 1
ATOM 2193 O O . GLU A 1 295 ? -2.173 14.502 15.488 1.00 85.31 295 GLU A O 1
ATOM 2198 N N . ILE A 1 296 ? -1.416 12.633 14.488 1.00 84.44 296 ILE A N 1
ATOM 2199 C CA . ILE A 1 296 ? -1.781 11.706 15.567 1.00 84.44 296 ILE A CA 1
ATOM 2200 C C . ILE A 1 296 ? -0.599 10.761 15.856 1.00 84.44 296 ILE A C 1
ATOM 2202 O O . ILE A 1 296 ? -0.656 9.579 15.513 1.00 84.44 296 ILE A O 1
ATOM 2206 N N . PRO A 1 297 ? 0.478 11.238 16.515 1.00 83.31 297 PRO A N 1
ATOM 2207 C CA . PRO A 1 297 ? 1.697 10.446 16.727 1.00 83.31 297 PRO A CA 1
ATOM 2208 C C . PRO A 1 297 ? 1.492 9.164 17.543 1.00 83.31 297 PRO A C 1
ATOM 2210 O O . PRO A 1 297 ? 2.286 8.235 17.449 1.00 83.31 297 PRO A O 1
ATOM 2213 N N . GLY A 1 298 ? 0.426 9.107 18.349 1.00 85.25 298 GLY A N 1
ATOM 2214 C CA . GLY A 1 298 ? 0.079 7.943 19.168 1.00 85.25 298 GLY A CA 1
ATOM 2215 C C . GLY A 1 298 ? -0.578 6.790 18.403 1.00 85.25 298 GLY A C 1
ATOM 2216 O O . GLY A 1 298 ? -0.830 5.749 19.003 1.00 85.25 298 GLY A O 1
ATOM 2217 N N . VAL A 1 299 ? -0.879 6.955 17.110 1.00 87.56 299 VAL A N 1
ATOM 2218 C CA . VAL A 1 299 ? -1.496 5.915 16.274 1.00 87.56 299 VAL A CA 1
ATOM 2219 C C . VAL A 1 299 ? -0.531 5.541 15.154 1.00 87.56 299 VAL A C 1
ATOM 2221 O O . VAL A 1 299 ? -0.182 6.369 14.312 1.00 87.56 299 VAL A O 1
ATOM 2224 N N . LEU A 1 300 ? -0.106 4.275 15.142 1.00 94.12 300 LEU A N 1
ATOM 2225 C CA . LEU A 1 300 ? 0.766 3.735 14.102 1.00 94.12 300 LEU A CA 1
ATOM 2226 C C . LEU A 1 300 ? 0.079 3.828 12.732 1.00 94.12 300 LEU A C 1
ATOM 2228 O O . LEU A 1 300 ? -1.072 3.418 12.578 1.00 94.12 300 LEU A O 1
ATOM 2232 N N . LYS A 1 301 ? 0.802 4.357 11.742 1.00 96.56 301 LYS A N 1
ATOM 2233 C CA . LYS A 1 301 ? 0.384 4.441 10.339 1.00 96.56 301 LYS A CA 1
ATOM 2234 C C . LYS A 1 301 ? 1.586 4.181 9.420 1.00 96.56 301 LYS A C 1
ATOM 2236 O O . LYS A 1 301 ? 2.692 4.567 9.808 1.00 96.56 301 LYS A O 1
ATOM 2241 N N . PRO A 1 302 ? 1.396 3.599 8.220 1.00 98.00 302 PRO A N 1
ATOM 2242 C CA . PRO A 1 302 ? 0.145 3.059 7.662 1.00 98.00 302 PRO A CA 1
ATOM 2243 C C . PRO A 1 302 ? -0.357 1.832 8.446 1.00 98.00 302 PRO A C 1
ATOM 2245 O O . PRO A 1 302 ? 0.336 1.341 9.331 1.00 98.00 302 PRO A O 1
ATOM 2248 N N . ASP A 1 303 ? -1.583 1.372 8.185 1.00 98.19 303 ASP A N 1
ATOM 2249 C CA . ASP A 1 303 ? -2.153 0.221 8.905 1.00 98.19 303 ASP A CA 1
ATOM 2250 C C . ASP A 1 303 ? -1.769 -1.119 8.259 1.00 98.19 303 ASP A C 1
ATOM 2252 O O . ASP A 1 303 ? -1.598 -2.116 8.958 1.00 98.19 303 ASP A O 1
ATOM 2256 N N . ILE A 1 304 ? -1.666 -1.155 6.928 1.00 98.25 304 ILE A N 1
ATOM 2257 C CA . ILE A 1 304 ? -1.518 -2.383 6.138 1.00 98.25 304 ILE A CA 1
ATOM 2258 C C . ILE A 1 304 ? -0.788 -2.084 4.822 1.00 98.25 304 ILE A C 1
ATOM 2260 O O . ILE A 1 304 ? -0.934 -0.991 4.268 1.00 98.25 304 ILE A O 1
ATOM 2264 N N . LEU A 1 305 ? -0.060 -3.065 4.299 1.00 97.62 305 LEU A N 1
ATOM 2265 C CA . LEU A 1 305 ? 0.521 -3.082 2.959 1.00 97.62 305 LEU A CA 1
ATOM 2266 C C . LEU A 1 305 ? -0.366 -3.904 2.013 1.00 97.62 305 LEU A C 1
ATOM 2268 O O . LEU A 1 305 ? -0.927 -4.932 2.404 1.00 97.62 305 LEU A O 1
ATOM 2272 N N . ALA A 1 306 ? -0.500 -3.468 0.764 1.00 96.19 306 ALA A N 1
ATOM 2273 C CA . ALA A 1 306 ? -1.237 -4.212 -0.250 1.00 96.19 306 ALA A CA 1
ATOM 2274 C C . ALA A 1 306 ? -0.696 -3.991 -1.664 1.00 96.19 306 ALA A C 1
ATOM 2276 O O . ALA A 1 306 ? 0.032 -3.019 -1.878 1.00 96.19 306 ALA A O 1
ATOM 2277 N N . PRO A 1 307 ? -1.091 -4.858 -2.618 1.00 93.00 307 PRO A N 1
ATOM 2278 C CA . PRO A 1 307 ? -0.601 -4.810 -3.988 1.00 93.00 307 PRO A CA 1
ATOM 2279 C C . PRO A 1 307 ? -0.849 -3.449 -4.640 1.00 93.00 307 PRO A C 1
ATOM 2281 O O . PRO A 1 307 ? -1.936 -2.883 -4.497 1.00 93.00 307 PRO A O 1
ATOM 2284 N N . GLU A 1 308 ? 0.149 -2.928 -5.344 1.00 84.38 308 GLU A N 1
ATOM 2285 C CA . GLU A 1 308 ? 0.100 -1.689 -6.134 1.00 84.38 308 GLU A CA 1
ATOM 2286 C C . GLU A 1 308 ? 0.162 -1.950 -7.639 1.00 84.38 308 GLU A C 1
ATOM 2288 O O . GLU A 1 308 ? 0.931 -2.846 -8.056 1.00 84.38 308 GLU A O 1
#

Foldseek 3Di:
DDDPDDDPWLFDDPDPPPDPPPPPPDWFGDALVVFQVVLVVLLVVLCVLVVPDFLQQLLQLFLLQADQAFPVRHGFAALLRHRDDCQQFPSHAGDSVRSNCVVDGDDDDLVVLLVVCVVVVHDPVVSCVVSVVCPRDHAEDEQFQADPDEQFGPPQRQRYQYEFAWAAPDAQWDWDADPVRDIFTFGAPDDDPDDPPPQVPADEPPELEPDDPDDVPPPLLNQAAHEYEYECASPDVQVSLVVSVVSRHQEYEYEYDSLQHQPHRRTHHPPHYTYGHHHTPGHGGRSRHTDDHPSCNVGRPNNRYYHD

pLDDT: mean 77.49, std 19.34, range [21.44, 98.31]

Mean predicted aligned error: 10.73 Å

Solvent-accessible surface area (backbone atoms only — not comparable to full-atom values): 16840 Å² total; per-residue (Å²): 135,86,74,96,69,81,81,85,57,73,72,70,69,90,77,61,95,82,60,85,72,72,84,58,98,71,84,58,65,55,39,9,70,52,11,22,56,56,52,49,51,49,50,51,52,39,39,68,77,38,77,83,59,49,42,41,25,49,51,30,13,41,36,80,34,26,36,61,45,23,81,86,69,44,65,21,25,32,25,86,73,42,71,54,50,52,35,51,26,25,53,14,36,63,32,70,80,41,27,68,66,49,91,65,60,66,65,68,57,73,67,56,57,49,52,50,41,51,72,72,66,53,52,70,72,59,51,51,52,56,56,68,73,41,79,77,60,74,42,61,29,35,7,34,70,54,25,78,48,68,54,36,37,41,57,74,51,88,82,35,47,11,19,10,18,14,38,52,83,83,72,48,76,33,78,46,74,47,98,84,73,50,71,43,72,15,24,23,57,49,73,72,94,82,72,79,76,79,68,84,79,41,72,80,49,96,61,48,84,49,84,70,86,76,84,75,72,88,64,56,83,75,36,53,71,15,45,37,39,31,48,33,70,92,46,48,57,44,63,46,21,44,56,40,34,77,43,41,25,56,29,39,38,37,27,59,24,77,76,31,31,44,47,78,78,40,42,64,32,46,30,52,42,25,40,38,60,66,70,54,33,41,21,47,28,28,42,26,7,11,15,55,24,85,90,46,66,92,48,84,25,22,40,27,14,28,55,62

Radius of gyration: 22.2 Å; Cα contacts (8 Å, |Δi|>4): 662; chains: 1; bounding box: 49×39×61 Å

Nearest PDB structures (foldseek):
  7eox-assembly2_B  TM=6.495E-01  e=1.612E-08  Euphorbia resinifera
  3i6s-assembly1_B  TM=5.254E-01  e=6.285E-07  Solanum lycopersicum
  6y76-assembly2_B  TM=7.009E-01  e=4.731E+00  Homo sapiens
  4x3r-assembly1_A-2  TM=6.900E-01  e=2.390E+00  Homo sapiens
  8p0z-assembly1_A  TM=5.474E-01  e=3.260E+00  Homo sapiens

Organism: NCBI:txid325984

Sequence (308 aa):
MFLPHGPTWLGLGHVPDAFPIDHRGFNVMSGTSASTPHLSGIAALVKQIHPDWSPAAIKSAIMTTSMITDHDGKPIMDEQLHPANSFMMGAGHVNPSKAFDPGLVFDVDHKEYIALLCGMKYKDKDVSLIVAARKGIFVSGAAGNSGPLQATVVNVAPWVLTVAAGTMDRSLKALVKLRDDREFEGQSAFQPSEFLINLLAAHSTPFCLGTRIISVLENLTTIKGRWCYATTNNAAGIDIGYNVHKHGGAAMILMNGENEGYTTLAGSSCPPCTIVGKSEAPAAAFFSSRGPSVEIPGVLKPDILAPE

InterPro domains:
  IPR000209 Peptidase S8/S53 domain [PF00082] (23-78)
  IPR036852 Peptidase S8/S53 domain superfamily [G3DSA:3.40.50.200] (23-113)
  IPR036852 Peptidase S8/S53 domain superfamily [G3DSA:3.40.50.200] (127-168)
  IPR036852 Peptidase S8/S53 domain superfamily [SSF52743] (19-106)
  IPR036852 Peptidase S8/S53 domain superfamily [SSF52743] (130-307)
  IPR045051 Subtilisin-like protease [PTHR10795] (24-130)